Protein AF-A0A5J4WTN5-F1 (afdb_monomer_lite)

Sequence (250 aa):
LDGGNESVRLEVEIEEGEQFVNFIRFQLAEWWAWVVPPIVVGFLTVIISGIVYIIWKDRYEKKKEAEHLKELQEQKEKRKKDEEMSPNAPFTGFLADNDAPDIDFSLISSDAPELERVVWGPSGPPATLSLAKFGIFVPTPEILQLQRRQSMINDQIDKPTDEQDNNKIVRAVQKQILEEEQLDQNDLEQKEQEIEKEKENQMVEEKAKRIRQRKEKQQSKVNLKPKKKSPQKQEQIPHRILSPVEEDIE

Secondary structure (DSSP, 8-state):
---------------TTSS-SSHHHHHTHHHHHHHHHHHHHHHHHHHHHHHHHHHHHHHHHHHHHHHHHHHHHHHHHHHHHHHHH-TTS--GGGGSSSPPP----TTS-TT-TTTTT----TT-S-TTTTGGGGT--S--HHHHHHHHHHHHHHHHHSS-THHHHHHHHHHHHHHHHHHHHHHHHHHHHHHHHHHHHHHHHHHHHHHHHHHHHHHHHHHHHHT---------------------------

Radius of gyration: 51.81 Å; chains: 1; bounding box: 121×81×144 Å

Foldseek 3Di:
DDDDDPPPPPPPPPPPPDDPPPDVVVVVVPVVVVVVVVVVVVVVVVVVVVVVCVVVVVVVVVVVVVVVVVVVVVVVVVVVVVCVVCVPPPDVPVVVPDDDPDDQQQPPAPPDPVCVPDDDDPLGDQLNHPNVVVVNPDDDVVSVVSNVVSVVVVVVVVPPPCVVVVVVVVVVVVVVVVVVVVVVVVVVVVVVVVVVVVVVVVVVVVVVVVVVVVVVVVVVVVVPDDDDDDDDDDDDDDDDDDDDDDDDDD

pLDDT: mean 70.78, std 17.27, range [34.78, 96.25]

Structure (mmCIF, N/CA/C/O backbone):
data_AF-A0A5J4WTN5-F1
#
_entry.id   AF-A0A5J4WTN5-F1
#
loop_
_atom_site.group_PDB
_atom_site.id
_atom_site.type_symbol
_atom_site.label_atom_id
_atom_site.label_alt_id
_atom_site.label_comp_id
_atom_site.label_asym_id
_atom_site.label_entity_id
_atom_site.label_seq_id
_atom_site.pdbx_PDB_ins_code
_atom_site.Cartn_x
_atom_site.Cartn_y
_atom_site.Cartn_z
_atom_site.occupancy
_atom_site.B_iso_or_equiv
_atom_site.auth_seq_id
_atom_site.auth_comp_id
_atom_site.auth_asym_id
_atom_site.auth_atom_id
_atom_site.pdbx_PDB_model_num
ATOM 1 N N . LEU A 1 1 ? 13.075 -35.295 -101.987 1.00 40.88 1 LEU A N 1
ATOM 2 C CA . LEU A 1 1 ? 14.399 -34.986 -101.412 1.00 40.88 1 LEU A CA 1
ATOM 3 C C . LEU A 1 1 ? 14.207 -33.683 -100.648 1.00 40.88 1 LEU A C 1
ATOM 5 O O . LEU A 1 1 ? 14.418 -32.626 -101.213 1.00 40.88 1 LEU A O 1
ATOM 9 N N . ASP A 1 2 ? 13.471 -33.656 -99.543 1.00 47.44 2 ASP A N 1
ATOM 10 C CA . ASP A 1 2 ? 13.569 -34.464 -98.317 1.00 47.44 2 ASP A CA 1
ATOM 11 C C . ASP A 1 2 ? 14.887 -34.215 -97.569 1.00 47.44 2 ASP A C 1
ATOM 13 O O . ASP A 1 2 ? 15.960 -34.403 -98.138 1.00 47.44 2 ASP A O 1
ATOM 17 N N . GLY A 1 3 ? 14.754 -33.744 -96.327 1.00 48.31 3 GLY A N 1
ATOM 18 C CA . GLY A 1 3 ? 15.803 -33.169 -95.477 1.00 48.31 3 GLY A CA 1
ATOM 19 C C . GLY A 1 3 ? 15.315 -31.835 -94.891 1.00 48.31 3 GLY A C 1
ATOM 20 O O . GLY A 1 3 ? 15.468 -30.800 -95.517 1.00 48.31 3 GLY A O 1
ATOM 21 N N . GLY A 1 4 ? 14.605 -31.760 -93.766 1.00 44.03 4 GLY A N 1
ATOM 22 C CA . GLY A 1 4 ? 14.619 -32.653 -92.616 1.00 44.03 4 GLY A CA 1
ATOM 23 C C . GLY A 1 4 ? 15.524 -32.061 -91.535 1.00 44.03 4 GLY A C 1
ATOM 24 O O . GLY A 1 4 ? 16.712 -32.343 -91.510 1.00 44.03 4 GLY A O 1
ATOM 25 N N . ASN A 1 5 ? 14.927 -31.284 -90.629 1.00 54.72 5 ASN A N 1
ATOM 26 C CA . ASN A 1 5 ? 15.397 -31.085 -89.253 1.00 54.72 5 ASN A CA 1
ATOM 27 C C . ASN A 1 5 ? 16.798 -30.488 -89.047 1.00 54.72 5 ASN A C 1
ATOM 29 O O . ASN A 1 5 ? 17.581 -31.018 -88.259 1.00 54.72 5 ASN A O 1
ATOM 33 N N . GLU A 1 6 ? 17.087 -29.326 -89.623 1.00 52.59 6 GLU A N 1
ATOM 34 C CA . GLU A 1 6 ? 18.154 -28.492 -89.065 1.00 52.59 6 GLU A CA 1
ATOM 35 C C . GLU A 1 6 ? 17.566 -27.650 -87.929 1.00 52.59 6 GLU A C 1
ATOM 37 O O . GLU A 1 6 ? 17.130 -26.514 -88.108 1.00 52.59 6 GLU A O 1
ATOM 42 N N . SER A 1 7 ? 17.496 -28.239 -86.731 1.00 53.91 7 SER A N 1
ATOM 43 C CA . SER A 1 7 ? 17.365 -27.456 -85.506 1.00 53.91 7 SER A CA 1
ATOM 44 C C . SER A 1 7 ? 18.616 -26.589 -85.403 1.00 53.91 7 SER A C 1
ATOM 46 O O . SER A 1 7 ? 19.675 -27.067 -84.988 1.00 53.91 7 SER A O 1
ATOM 48 N N . VAL A 1 8 ? 18.509 -25.332 -85.826 1.00 50.81 8 VAL A N 1
ATOM 49 C CA . VAL A 1 8 ? 19.540 -24.331 -85.580 1.00 50.81 8 VAL A CA 1
ATOM 50 C C . VAL A 1 8 ? 19.681 -24.243 -84.065 1.00 50.81 8 VAL A C 1
ATOM 52 O O . VAL A 1 8 ? 18.781 -23.768 -83.371 1.00 50.81 8 VAL A O 1
ATOM 55 N N . ARG A 1 9 ? 20.782 -24.781 -83.533 1.00 47.16 9 ARG A N 1
ATOM 56 C CA . ARG A 1 9 ? 21.167 -24.545 -82.146 1.00 47.16 9 ARG A CA 1
ATOM 57 C C . ARG A 1 9 ? 21.548 -23.077 -82.075 1.00 47.16 9 ARG A C 1
ATOM 59 O O . ARG A 1 9 ? 22.657 -22.704 -82.435 1.00 47.16 9 ARG A O 1
ATOM 66 N N . LEU A 1 10 ? 20.590 -22.247 -81.680 1.00 55.16 10 LEU A N 1
ATOM 67 C CA . LEU A 1 10 ? 20.898 -20.937 -81.139 1.00 55.16 10 LEU A CA 1
ATOM 68 C C . LEU A 1 10 ? 21.702 -21.215 -79.870 1.00 55.16 10 LEU A C 1
ATOM 70 O O . LEU A 1 10 ? 21.141 -21.618 -78.851 1.00 55.16 10 LEU A O 1
ATOM 74 N N . GLU A 1 11 ? 23.022 -21.086 -79.962 1.00 44.38 11 GLU A N 1
ATOM 75 C CA . GLU A 1 11 ? 23.863 -20.866 -78.793 1.00 44.38 11 GLU A CA 1
ATOM 76 C C . GLU A 1 11 ? 23.443 -19.510 -78.232 1.00 44.38 11 GLU A C 1
ATOM 78 O O . GLU A 1 11 ? 23.958 -18.457 -78.593 1.00 44.38 11 GLU A O 1
ATOM 83 N N . VAL A 1 12 ? 22.385 -19.539 -77.426 1.00 57.66 12 VAL A N 1
ATOM 84 C CA . VAL A 1 12 ? 22.038 -18.426 -76.563 1.00 57.66 12 VAL A CA 1
ATOM 85 C C . VAL A 1 12 ? 23.093 -18.465 -75.475 1.00 57.66 12 VAL A C 1
ATOM 87 O O . VAL A 1 12 ? 23.025 -19.281 -74.556 1.00 57.66 12 VAL A O 1
ATOM 90 N N . GLU A 1 13 ? 24.115 -17.636 -75.639 1.00 50.34 13 GLU A N 1
ATOM 91 C CA . GLU A 1 13 ? 24.995 -17.256 -74.550 1.00 50.34 13 GLU A CA 1
ATOM 92 C C . GLU A 1 13 ? 24.079 -16.648 -73.482 1.00 50.34 13 GLU A C 1
ATOM 94 O O . GLU A 1 13 ? 23.498 -15.578 -73.664 1.00 50.34 13 GLU A O 1
ATOM 99 N N . ILE A 1 14 ? 23.814 -17.410 -72.420 1.00 57.66 14 ILE A N 1
ATOM 100 C CA . ILE A 1 14 ? 23.094 -16.887 -71.267 1.00 57.66 14 ILE A CA 1
ATOM 101 C C . ILE A 1 14 ? 24.095 -15.957 -70.596 1.00 57.66 14 ILE A C 1
ATOM 103 O O . ILE A 1 14 ? 24.922 -16.400 -69.801 1.00 57.66 14 ILE A O 1
ATOM 107 N N . GLU A 1 15 ? 24.059 -14.680 -70.966 1.00 52.06 15 GLU A N 1
ATOM 108 C CA . GLU A 1 15 ? 24.684 -13.632 -70.175 1.00 52.06 15 GLU A CA 1
ATOM 109 C C . GLU A 1 15 ? 24.011 -13.670 -68.798 1.00 52.06 15 GLU A C 1
ATOM 111 O O . GLU A 1 15 ? 22.847 -13.303 -68.612 1.00 52.06 15 GLU A O 1
ATOM 116 N N . GLU A 1 16 ? 24.738 -14.239 -67.841 1.00 52.94 16 GLU A N 1
ATOM 117 C CA . GLU A 1 16 ? 24.412 -14.325 -66.425 1.00 52.94 16 GLU A CA 1
ATOM 118 C C . GLU A 1 16 ? 24.285 -12.894 -65.872 1.00 52.94 16 GLU A C 1
ATOM 120 O O . GLU A 1 16 ? 25.230 -12.319 -65.339 1.00 52.94 16 GLU A O 1
ATOM 125 N N . GLY A 1 17 ? 23.133 -12.254 -66.082 1.00 56.25 17 GLY A N 1
ATOM 126 C CA . GLY A 1 17 ? 23.032 -10.826 -65.783 1.00 56.25 17 GLY A CA 1
ATOM 127 C C . GLY A 1 17 ? 21.649 -10.201 -65.837 1.00 56.25 17 GLY A C 1
ATOM 128 O O . GLY A 1 17 ? 21.416 -9.250 -65.093 1.00 56.25 17 GLY A O 1
ATOM 129 N N . GLU A 1 18 ? 20.701 -10.723 -66.621 1.00 52.47 18 GLU A N 1
ATOM 130 C CA . GLU A 1 18 ? 19.406 -10.054 -66.775 1.00 52.47 18 GLU A CA 1
ATOM 131 C C . GLU A 1 18 ? 18.202 -10.949 -66.441 1.00 52.47 18 GLU A C 1
ATOM 133 O O . GLU A 1 18 ? 17.811 -11.866 -67.154 1.00 52.47 18 GLU A O 1
ATOM 138 N N . GLN A 1 19 ? 17.562 -10.564 -65.332 1.00 54.03 19 GLN A N 1
ATOM 139 C CA . GLN A 1 19 ? 16.110 -10.589 -65.158 1.00 54.03 19 GLN A CA 1
ATOM 140 C C . GLN A 1 19 ? 15.427 -11.885 -64.679 1.00 54.03 19 GLN A C 1
ATOM 142 O O . GLN A 1 19 ? 14.322 -12.211 -65.098 1.00 54.03 19 GLN A O 1
ATOM 147 N N . PHE A 1 20 ? 15.958 -12.508 -63.623 1.00 48.72 20 PHE A N 1
ATOM 148 C CA . PHE A 1 20 ? 15.129 -13.284 -62.679 1.00 48.72 20 PHE A CA 1
ATOM 149 C C . PHE A 1 20 ? 15.261 -12.775 -61.240 1.00 48.72 20 PHE A C 1
ATOM 151 O O . PHE A 1 20 ? 15.467 -13.540 -60.305 1.00 48.72 20 PHE A O 1
ATOM 158 N N . VAL A 1 21 ? 15.123 -11.463 -61.026 1.00 55.72 21 VAL A N 1
ATOM 159 C CA . VAL A 1 21 ? 15.184 -10.894 -59.663 1.00 55.72 21 VAL A CA 1
ATOM 160 C C . VAL A 1 21 ? 13.827 -10.931 -58.938 1.00 55.72 21 VAL A C 1
ATOM 162 O O . VAL A 1 21 ? 13.778 -10.702 -57.734 1.00 55.72 21 VAL A O 1
ATOM 165 N N . ASN A 1 22 ? 12.711 -11.272 -59.597 1.00 54.56 22 ASN A N 1
ATOM 166 C CA . ASN A 1 22 ? 11.393 -10.984 -59.009 1.00 54.56 22 ASN A CA 1
ATOM 167 C C . ASN A 1 22 ? 10.323 -12.083 -59.033 1.00 54.56 22 ASN A C 1
ATOM 169 O O . ASN A 1 22 ? 9.182 -11.784 -58.711 1.00 54.56 22 ASN A O 1
ATOM 173 N N . PHE A 1 23 ? 10.625 -13.348 -59.332 1.00 50.75 23 PHE A N 1
ATOM 174 C CA . PHE A 1 23 ? 9.560 -14.368 -59.294 1.00 50.75 23 PHE A CA 1
ATOM 175 C C . PHE A 1 23 ? 9.331 -14.961 -57.889 1.00 50.75 23 PHE A C 1
ATOM 177 O O . PHE A 1 23 ? 8.194 -15.104 -57.447 1.00 50.75 23 PHE A O 1
ATOM 184 N N . ILE A 1 24 ? 10.401 -15.211 -57.125 1.00 53.53 24 ILE A N 1
ATOM 185 C CA . ILE A 1 24 ? 10.308 -15.772 -55.760 1.00 53.53 24 ILE A CA 1
ATOM 186 C C . ILE A 1 24 ? 9.789 -14.732 -54.744 1.00 53.53 24 ILE A C 1
ATOM 188 O O . ILE A 1 24 ? 9.084 -15.085 -53.800 1.00 53.53 24 ILE A O 1
ATOM 192 N N . ARG A 1 25 ? 10.080 -13.434 -54.938 1.00 54.16 25 ARG A N 1
ATOM 193 C CA . ARG A 1 25 ? 9.591 -12.366 -54.042 1.00 54.16 25 ARG A CA 1
ATOM 194 C C . ARG A 1 25 ? 8.113 -12.021 -54.229 1.00 54.16 25 ARG A C 1
ATOM 196 O O . ARG A 1 25 ? 7.510 -11.529 -53.282 1.00 54.16 25 ARG A O 1
ATOM 203 N N . PHE A 1 26 ? 7.527 -12.279 -55.397 1.00 52.22 26 PHE A N 1
ATOM 204 C CA . PHE A 1 26 ? 6.121 -11.952 -55.650 1.00 52.22 26 PHE A CA 1
ATOM 205 C C . PHE A 1 26 ? 5.148 -12.998 -55.084 1.00 52.22 26 PHE A C 1
ATOM 207 O O . PHE A 1 26 ? 4.113 -12.613 -54.553 1.00 52.22 26 PHE A O 1
ATOM 214 N N . GLN A 1 27 ? 5.486 -14.295 -55.084 1.00 53.62 27 GLN A N 1
ATOM 215 C CA . GLN A 1 27 ? 4.593 -15.318 -54.506 1.00 53.62 27 GLN A CA 1
ATOM 216 C C . GLN A 1 27 ? 4.556 -15.315 -52.972 1.00 53.62 27 GLN A C 1
ATOM 218 O O . GLN A 1 27 ? 3.508 -15.558 -52.380 1.00 53.62 27 GLN A O 1
ATOM 223 N N . LEU A 1 28 ? 5.661 -14.966 -52.303 1.00 56.03 28 LEU A N 1
ATOM 224 C CA . LEU A 1 28 ? 5.642 -14.758 -50.850 1.00 56.03 28 LEU A CA 1
ATOM 225 C C . LEU A 1 28 ? 4.898 -13.475 -50.443 1.00 56.03 28 LEU A C 1
ATOM 227 O O . LEU A 1 28 ? 4.576 -13.316 -49.273 1.00 56.03 28 LEU A O 1
ATOM 231 N N . ALA A 1 29 ? 4.631 -12.552 -51.370 1.00 59.91 29 ALA A N 1
ATOM 232 C CA . ALA A 1 29 ? 4.044 -11.252 -51.058 1.00 59.91 29 ALA A CA 1
ATOM 233 C C . ALA A 1 29 ? 2.506 -11.257 -51.013 1.00 59.91 29 ALA A C 1
ATOM 235 O O . ALA A 1 29 ? 1.923 -10.362 -50.404 1.00 59.91 29 ALA A O 1
ATOM 236 N N . GLU A 1 30 ? 1.839 -12.243 -51.617 1.00 70.06 30 GLU A N 1
ATOM 237 C CA . GLU A 1 30 ? 0.405 -12.138 -51.925 1.00 70.06 30 GLU A CA 1
ATOM 238 C C . GLU A 1 30 ? -0.496 -12.179 -50.676 1.00 70.06 30 GLU A C 1
ATOM 240 O O . GLU A 1 30 ? -1.401 -11.358 -50.539 1.00 70.06 30 GLU A O 1
ATOM 245 N N . TRP A 1 31 ? -0.204 -13.045 -49.697 1.00 75.50 31 TRP A N 1
ATOM 246 C CA . TRP A 1 31 ? -0.914 -13.030 -48.406 1.00 75.50 31 TRP A CA 1
ATOM 247 C C . TRP A 1 31 ? -0.309 -12.035 -47.407 1.00 75.50 31 TRP A C 1
ATOM 249 O O . TRP A 1 31 ? -1.026 -11.375 -46.653 1.00 75.50 31 TRP A O 1
ATOM 259 N N . TRP A 1 32 ? 1.016 -11.869 -47.427 1.00 76.25 32 TRP A N 1
ATOM 260 C CA . TRP A 1 32 ? 1.717 -10.964 -46.514 1.00 76.25 32 TRP A CA 1
ATOM 261 C C . TRP A 1 32 ? 1.298 -9.502 -46.703 1.00 76.25 32 TRP A C 1
ATOM 263 O O . TRP A 1 32 ? 1.184 -8.773 -45.720 1.00 76.25 32 TRP A O 1
ATOM 273 N N . ALA A 1 33 ? 0.977 -9.080 -47.928 1.00 79.75 33 ALA A N 1
ATOM 274 C CA . ALA A 1 33 ? 0.476 -7.735 -48.205 1.00 79.75 33 ALA A CA 1
ATOM 275 C C . ALA A 1 33 ? -0.879 -7.435 -47.538 1.00 79.75 33 ALA A C 1
ATOM 277 O O . ALA A 1 33 ? -1.164 -6.276 -47.248 1.00 79.75 33 ALA A O 1
ATOM 278 N N . TRP A 1 34 ? -1.697 -8.454 -47.254 1.00 81.94 34 TRP A N 1
ATOM 279 C CA . TRP A 1 34 ? -2.965 -8.284 -46.537 1.00 81.94 34 TRP A CA 1
ATOM 280 C C . TRP A 1 34 ? -2.798 -8.359 -45.015 1.00 81.94 34 TRP A C 1
ATOM 282 O O . TRP A 1 34 ? -3.525 -7.704 -44.273 1.00 81.94 34 TRP A O 1
ATOM 292 N N . VAL A 1 35 ? -1.808 -9.116 -44.544 1.00 84.81 35 VAL A N 1
ATOM 293 C CA . VAL A 1 35 ? -1.575 -9.385 -43.117 1.00 84.81 35 VAL A CA 1
ATOM 294 C C . VAL A 1 35 ? -0.708 -8.322 -42.444 1.00 84.81 35 VAL A C 1
ATOM 296 O O . VAL A 1 35 ? -0.948 -7.960 -41.294 1.00 84.81 35 VAL A O 1
ATOM 299 N N . VAL A 1 36 ? 0.284 -7.779 -43.146 1.00 85.12 36 VAL A N 1
ATOM 300 C CA . VAL A 1 36 ? 1.206 -6.779 -42.589 1.00 85.12 36 VAL A CA 1
ATOM 301 C C . VAL A 1 36 ? 0.496 -5.469 -42.209 1.00 85.12 36 VAL A C 1
ATOM 303 O O . VAL A 1 36 ? 0.727 -4.995 -41.095 1.00 85.12 36 VAL A O 1
ATOM 306 N N . PRO A 1 37 ? -0.400 -4.886 -43.032 1.00 89.12 37 PRO A N 1
ATOM 307 C CA . PRO A 1 37 ? -1.072 -3.634 -42.684 1.00 89.12 37 PRO A CA 1
ATOM 308 C C . PRO A 1 37 ? -1.879 -3.672 -41.371 1.00 89.12 37 PRO A C 1
ATOM 310 O O . PRO A 1 37 ? -1.643 -2.802 -40.530 1.00 89.12 37 PRO A O 1
ATOM 313 N N . PRO A 1 38 ? -2.782 -4.643 -41.114 1.00 90.69 38 PRO A N 1
ATOM 314 C CA . PRO A 1 38 ? -3.539 -4.676 -39.863 1.00 90.69 38 PRO A CA 1
ATOM 315 C C . PRO A 1 38 ? -2.652 -4.954 -38.645 1.00 90.69 38 PRO A C 1
ATOM 317 O O . PRO A 1 38 ? -2.922 -4.416 -37.575 1.00 90.69 38 PRO A O 1
ATOM 320 N N . ILE A 1 39 ? -1.573 -5.730 -38.793 1.00 89.94 39 ILE A N 1
ATOM 321 C CA . ILE A 1 39 ? -0.619 -5.973 -37.704 1.00 89.94 39 ILE A CA 1
ATOM 322 C C . ILE A 1 39 ? 0.127 -4.685 -37.347 1.00 89.94 39 ILE A C 1
ATOM 324 O O . ILE A 1 39 ? 0.193 -4.317 -36.176 1.00 89.94 39 ILE A O 1
ATOM 328 N N . VAL A 1 40 ? 0.651 -3.967 -38.343 1.00 92.62 40 VAL A N 1
ATOM 329 C CA . VAL A 1 40 ? 1.376 -2.707 -38.121 1.00 92.62 40 VAL A CA 1
ATOM 330 C C . VAL A 1 40 ? 0.453 -1.647 -37.520 1.00 92.62 40 VAL A C 1
ATOM 332 O O . VAL A 1 40 ? 0.839 -0.983 -36.561 1.00 92.62 40 VAL A O 1
ATOM 335 N N . VAL A 1 41 ? -0.783 -1.522 -38.015 1.00 93.88 41 VAL A N 1
ATOM 336 C CA . VAL A 1 41 ? -1.787 -0.615 -37.434 1.00 93.88 41 VAL A CA 1
ATOM 337 C C . VAL A 1 41 ? -2.162 -1.050 -36.013 1.00 93.88 41 VAL A C 1
ATOM 339 O O . VAL A 1 41 ? -2.274 -0.207 -35.124 1.00 93.88 41 VAL A O 1
ATOM 342 N N . GLY A 1 42 ? -2.288 -2.353 -35.755 1.00 94.06 42 GLY A N 1
ATOM 343 C CA . GLY A 1 42 ? -2.524 -2.902 -34.420 1.00 94.06 42 GLY A CA 1
ATOM 344 C C . GLY A 1 42 ? -1.419 -2.522 -33.434 1.00 94.06 42 GLY A C 1
ATOM 345 O O . GLY A 1 42 ? -1.696 -1.950 -32.383 1.00 94.06 42 GLY A O 1
ATOM 346 N N . PHE A 1 43 ? -0.154 -2.734 -33.792 1.00 95.25 43 PHE A N 1
ATOM 347 C CA . PHE A 1 43 ? 0.963 -2.318 -32.942 1.00 95.25 43 PHE A CA 1
ATOM 348 C C . PHE A 1 43 ? 1.026 -0.799 -32.771 1.00 95.25 43 PHE A C 1
ATOM 350 O O . PHE A 1 43 ? 1.202 -0.319 -31.654 1.00 95.25 43 PHE A O 1
ATOM 357 N N . LEU A 1 44 ? 0.821 -0.030 -33.841 1.00 95.69 44 LEU A N 1
ATOM 358 C CA . LEU A 1 44 ? 0.851 1.430 -33.783 1.00 95.69 44 LEU A CA 1
ATOM 359 C C . LEU A 1 44 ? -0.240 1.988 -32.856 1.00 95.69 44 LEU A C 1
ATOM 361 O O . LEU A 1 44 ? 0.027 2.874 -32.046 1.00 95.69 44 LEU A O 1
ATOM 365 N N . THR A 1 45 ? -1.456 1.445 -32.930 1.00 95.75 45 THR A N 1
ATOM 366 C CA . THR A 1 45 ? -2.574 1.856 -32.066 1.00 95.75 45 THR A CA 1
ATOM 367 C C . THR A 1 45 ? -2.332 1.496 -30.603 1.00 95.75 45 THR A C 1
ATOM 369 O O . THR A 1 45 ? -2.565 2.335 -29.733 1.00 95.75 45 THR A O 1
ATOM 372 N N . VAL A 1 46 ? -1.792 0.306 -30.317 1.00 96.00 46 VAL A N 1
ATOM 373 C CA . VAL A 1 46 ? -1.414 -0.103 -28.954 1.00 96.00 46 VAL A CA 1
ATOM 374 C C . VAL A 1 46 ? -0.312 0.796 -28.393 1.00 96.00 46 VAL A C 1
ATOM 376 O O . VAL A 1 46 ? -0.402 1.216 -27.241 1.00 96.00 46 VAL A O 1
ATOM 379 N N . ILE A 1 47 ? 0.690 1.158 -29.200 1.00 95.81 47 ILE A N 1
ATOM 380 C CA . ILE A 1 47 ? 1.773 2.062 -28.785 1.00 95.81 47 ILE A CA 1
ATOM 381 C C . ILE A 1 47 ? 1.220 3.454 -28.454 1.00 95.81 47 ILE A C 1
ATOM 383 O O . ILE A 1 47 ? 1.507 3.987 -27.383 1.00 95.81 47 ILE A O 1
ATOM 387 N N . ILE A 1 48 ? 0.384 4.029 -29.326 1.00 95.31 48 ILE A N 1
ATOM 388 C CA . ILE A 1 48 ? -0.227 5.348 -29.092 1.00 95.31 48 ILE A CA 1
ATOM 389 C C . ILE A 1 48 ? -1.126 5.312 -27.849 1.00 95.31 48 ILE A C 1
ATOM 391 O O . ILE A 1 48 ? -1.024 6.189 -26.990 1.00 95.31 48 ILE A O 1
ATOM 395 N N . SER A 1 49 ? -1.958 4.277 -27.707 1.00 95.94 49 SER A N 1
ATOM 396 C CA . SER A 1 49 ? -2.799 4.079 -26.522 1.00 95.94 49 SER A CA 1
ATOM 397 C C . SER A 1 49 ? -1.965 3.947 -25.246 1.00 95.94 49 SER A C 1
ATOM 399 O O . SER A 1 49 ? -2.327 4.517 -24.219 1.00 95.94 49 SER A O 1
ATOM 401 N N . GLY A 1 50 ? -0.844 3.224 -25.297 1.00 96.06 50 GLY A N 1
ATOM 402 C CA . GLY A 1 50 ? 0.071 3.058 -24.170 1.00 96.06 50 GLY A CA 1
ATOM 403 C C . GLY A 1 50 ? 0.694 4.381 -23.727 1.00 96.06 50 GLY A C 1
ATOM 404 O O . GLY A 1 50 ? 0.697 4.687 -22.537 1.00 96.06 50 GLY A O 1
ATOM 405 N N . ILE A 1 51 ? 1.145 5.209 -24.673 1.00 95.94 51 ILE A N 1
ATOM 406 C CA . ILE A 1 51 ? 1.711 6.537 -24.379 1.00 95.94 51 ILE A CA 1
ATOM 407 C C . ILE A 1 51 ? 0.662 7.441 -23.719 1.00 95.94 51 ILE A C 1
ATOM 409 O O . ILE A 1 51 ? 0.937 8.063 -22.691 1.00 95.94 51 ILE A O 1
ATOM 413 N N . VAL A 1 52 ? -0.555 7.486 -24.269 1.00 96.25 52 VAL A N 1
ATOM 414 C CA . VAL A 1 52 ? -1.657 8.276 -23.696 1.00 96.25 52 VAL A CA 1
ATOM 415 C C . VAL A 1 52 ? -2.006 7.784 -22.292 1.00 96.25 52 VAL A C 1
ATOM 417 O O . VAL A 1 52 ? -2.187 8.598 -21.387 1.00 96.25 52 VAL A O 1
ATOM 420 N N . TYR A 1 53 ? -2.053 6.466 -22.090 1.00 96.00 53 TYR A N 1
ATOM 421 C CA . TYR A 1 53 ? -2.326 5.871 -20.787 1.00 96.00 53 TYR A CA 1
ATOM 422 C C . TYR A 1 53 ? -1.260 6.236 -19.750 1.00 96.00 53 TYR A C 1
ATOM 424 O O . TYR A 1 53 ? -1.617 6.612 -18.639 1.00 96.00 53 TYR A O 1
ATOM 432 N N . ILE A 1 54 ? 0.028 6.194 -20.107 1.00 95.00 54 ILE A N 1
ATOM 433 C CA . ILE A 1 54 ? 1.124 6.575 -19.201 1.00 95.00 54 ILE A CA 1
ATOM 434 C C . ILE A 1 54 ? 0.981 8.040 -18.765 1.00 95.00 54 ILE A C 1
ATOM 436 O O . ILE A 1 54 ? 1.038 8.334 -17.572 1.00 95.00 54 ILE A O 1
ATOM 440 N N . ILE A 1 55 ? 0.729 8.952 -19.711 1.00 94.44 55 ILE A N 1
ATOM 441 C CA . ILE A 1 55 ? 0.549 10.383 -19.413 1.00 94.44 55 ILE A CA 1
ATOM 442 C C . ILE A 1 55 ? -0.693 10.611 -18.545 1.00 94.44 55 ILE A C 1
ATOM 444 O O . ILE A 1 55 ? -0.671 11.403 -17.600 1.00 94.44 55 ILE A O 1
ATOM 448 N N . TRP A 1 56 ? -1.794 9.930 -18.859 1.00 94.81 56 TRP A N 1
ATOM 449 C CA . TRP A 1 56 ? -3.034 10.067 -18.107 1.00 94.81 56 TRP A CA 1
ATOM 450 C C . TRP A 1 56 ? -2.908 9.505 -16.688 1.00 94.81 56 TRP A C 1
ATOM 452 O O . TRP A 1 56 ? -3.343 10.159 -15.740 1.00 94.81 56 TRP A O 1
ATOM 462 N N . LYS A 1 57 ? -2.258 8.347 -16.530 1.00 93.06 57 LYS A N 1
ATOM 463 C CA . LYS A 1 57 ? -2.027 7.691 -15.240 1.00 93.06 57 LYS A CA 1
ATOM 464 C C . LYS A 1 57 ? -1.187 8.558 -14.304 1.00 93.06 57 LYS A C 1
ATOM 466 O O . LYS A 1 57 ? -1.618 8.803 -13.182 1.00 93.06 57 LYS A O 1
ATOM 471 N N . ASP A 1 58 ? -0.071 9.108 -14.787 1.00 92.19 58 ASP A N 1
ATOM 472 C CA . ASP A 1 58 ? 0.776 10.018 -13.996 1.00 92.19 58 ASP A CA 1
ATOM 473 C C . ASP A 1 58 ? -0.006 11.260 -13.523 1.00 92.19 58 ASP A C 1
ATOM 475 O O . ASP A 1 58 ? 0.114 11.716 -12.385 1.00 92.19 58 ASP A O 1
ATOM 479 N N . ARG A 1 59 ? -0.886 11.797 -14.377 1.00 87.94 59 ARG A N 1
ATOM 480 C CA . ARG A 1 59 ? -1.744 12.940 -14.025 1.00 87.94 59 ARG A CA 1
ATOM 481 C C . ARG A 1 59 ? -2.880 12.566 -13.071 1.00 87.94 59 ARG A C 1
ATOM 483 O O . ARG A 1 59 ? -3.314 13.428 -12.307 1.00 87.94 59 ARG A O 1
ATOM 490 N N . TYR A 1 60 ? -3.379 11.336 -13.126 1.00 92.31 60 TYR A N 1
ATOM 491 C CA . TYR A 1 60 ? -4.446 10.843 -12.257 1.00 92.31 60 TYR A CA 1
ATOM 492 C C . TYR A 1 60 ? -3.935 10.575 -10.837 1.00 92.31 60 TYR A C 1
ATOM 494 O O . TYR A 1 60 ? -4.540 11.043 -9.873 1.00 92.31 60 TYR A O 1
ATOM 502 N N . GLU A 1 61 ? -2.787 9.908 -10.703 1.00 90.38 61 GLU A N 1
ATOM 503 C CA . GLU A 1 61 ? -2.179 9.600 -9.401 1.00 90.38 61 GLU A CA 1
ATOM 504 C C . GLU A 1 61 ? -1.836 10.879 -8.627 1.00 90.38 61 GLU A C 1
ATOM 506 O O . GLU A 1 61 ? -2.252 11.032 -7.479 1.00 90.38 61 GLU A O 1
ATOM 511 N N . LYS A 1 62 ? -1.242 11.878 -9.293 1.00 88.12 62 LYS A N 1
ATOM 512 C CA . LYS A 1 62 ? -0.946 13.190 -8.684 1.00 88.12 62 LYS A CA 1
ATOM 513 C C . LYS A 1 62 ? -2.185 13.923 -8.170 1.00 88.12 62 LYS A C 1
ATOM 515 O O . LYS A 1 62 ? -2.117 14.623 -7.162 1.00 88.12 62 LYS A O 1
ATOM 520 N N . LYS A 1 63 ? -3.328 13.798 -8.856 1.00 87.06 63 LYS A N 1
ATOM 521 C CA . LYS A 1 63 ? -4.589 14.395 -8.387 1.00 87.06 63 LYS A CA 1
ATOM 522 C C . LYS A 1 63 ? -5.112 13.684 -7.144 1.00 87.06 63 LYS A C 1
ATOM 524 O O . LYS A 1 63 ? -5.517 14.359 -6.205 1.00 87.06 63 LYS A O 1
ATOM 529 N N . LYS A 1 64 ? -5.038 12.353 -7.122 1.00 88.81 64 LYS A N 1
ATOM 530 C CA . LYS A 1 64 ? -5.465 11.539 -5.982 1.00 88.81 64 LYS A CA 1
ATOM 531 C C . LYS A 1 64 ? -4.621 11.816 -4.734 1.00 88.81 64 LYS A C 1
ATOM 533 O O . LYS A 1 64 ? -5.161 11.967 -3.643 1.00 88.81 64 LYS A O 1
ATOM 538 N N . GLU A 1 65 ? -3.306 11.947 -4.893 1.00 88.06 65 GLU A N 1
ATOM 539 C CA . GLU A 1 65 ? -2.408 12.331 -3.797 1.00 88.06 65 GLU A CA 1
ATOM 540 C C . GLU A 1 65 ? -2.709 13.741 -3.275 1.00 88.06 65 GLU A C 1
ATOM 542 O O . GLU A 1 65 ? -2.746 13.960 -2.065 1.00 88.06 65 GLU A O 1
ATOM 547 N N . ALA A 1 66 ? -2.978 14.694 -4.172 1.00 87.50 66 ALA A N 1
ATOM 548 C CA . ALA A 1 66 ? -3.338 16.055 -3.785 1.00 87.50 66 ALA A CA 1
ATOM 549 C C . ALA A 1 66 ? -4.684 16.123 -3.040 1.00 87.50 66 ALA A C 1
ATOM 551 O O . ALA A 1 66 ? -4.830 16.933 -2.125 1.00 87.50 66 ALA A O 1
ATOM 552 N N . GLU A 1 67 ? -5.658 15.292 -3.412 1.00 87.38 67 GLU A N 1
ATOM 553 C CA . GLU A 1 67 ? -6.940 15.169 -2.709 1.00 87.38 67 GLU A CA 1
ATOM 554 C C . GLU A 1 67 ? -6.752 14.575 -1.309 1.00 87.38 67 GLU A C 1
ATOM 556 O O . GLU A 1 67 ? -7.167 15.200 -0.335 1.00 87.38 67 GLU A O 1
ATOM 561 N N . HIS A 1 68 ? -6.019 13.466 -1.175 1.00 88.50 68 HIS A N 1
ATOM 562 C CA . HIS A 1 68 ? -5.706 12.890 0.138 1.00 88.50 68 HIS A CA 1
ATOM 563 C C . HIS A 1 68 ? -4.918 13.850 1.038 1.00 88.50 68 HIS A C 1
ATOM 565 O O . HIS A 1 68 ? -5.176 13.942 2.239 1.00 88.50 68 HIS A O 1
ATOM 571 N N . LEU A 1 69 ? -3.966 14.602 0.479 1.00 91.19 69 LEU A N 1
ATOM 572 C CA . LEU A 1 69 ? -3.205 15.579 1.254 1.00 91.19 69 LEU A CA 1
ATOM 573 C C . LEU A 1 69 ? -4.099 16.726 1.748 1.00 91.19 69 LEU A C 1
ATOM 575 O O . LEU A 1 69 ? -3.938 17.176 2.883 1.00 91.19 69 LEU A O 1
ATOM 579 N N . LYS A 1 70 ? -5.061 17.167 0.928 1.00 89.88 70 LYS A N 1
ATOM 580 C CA . LYS A 1 70 ? -6.070 18.157 1.327 1.00 89.88 70 LYS A CA 1
ATOM 581 C C . LYS A 1 70 ? -6.991 17.623 2.420 1.00 89.88 70 LYS A C 1
ATOM 583 O O . LYS A 1 70 ? -7.207 18.331 3.396 1.00 89.88 70 LYS A O 1
ATOM 588 N N . GLU A 1 71 ? -7.464 16.383 2.311 1.00 88.38 71 GLU A N 1
ATOM 589 C CA . GLU A 1 71 ? -8.275 15.737 3.355 1.00 88.38 71 GLU A CA 1
ATOM 590 C C . GLU A 1 71 ? -7.522 15.661 4.692 1.00 88.38 71 GLU A C 1
ATOM 592 O O . GLU A 1 71 ? -8.074 15.980 5.746 1.00 88.38 71 GLU A O 1
ATOM 597 N N . LEU A 1 72 ? -6.232 15.306 4.664 1.00 87.75 72 LEU A N 1
ATOM 598 C CA . LEU A 1 72 ? -5.387 15.285 5.861 1.00 87.75 72 LEU A CA 1
ATOM 599 C C . LEU A 1 72 ? -5.181 16.682 6.454 1.00 87.75 72 LEU A C 1
ATOM 601 O O . LEU A 1 72 ? -5.176 16.832 7.678 1.00 87.75 72 LEU A O 1
ATOM 605 N N . GLN A 1 73 ? -4.992 17.700 5.613 1.00 87.69 73 GLN A N 1
ATOM 606 C CA . GLN A 1 73 ? -4.888 19.087 6.065 1.00 87.69 73 GLN A CA 1
ATOM 607 C C . GLN A 1 73 ? -6.192 19.563 6.706 1.00 87.69 73 GLN A C 1
ATOM 609 O O . GLN A 1 73 ? -6.148 20.122 7.800 1.00 87.69 73 GLN A O 1
ATOM 614 N N . GLU A 1 74 ? -7.337 19.275 6.091 1.00 88.75 74 GLU A N 1
ATOM 615 C CA . GLU A 1 74 ? -8.653 19.622 6.626 1.00 88.75 74 GLU A CA 1
ATOM 616 C C . GLU A 1 74 ? -8.916 18.910 7.961 1.00 88.75 74 GLU A C 1
ATOM 618 O O . GLU A 1 74 ? -9.385 19.521 8.919 1.00 88.75 74 GLU A O 1
ATOM 623 N N . GLN A 1 75 ? -8.549 17.631 8.076 1.00 83.12 75 GLN A N 1
ATOM 624 C CA . GLN A 1 75 ? -8.677 16.884 9.327 1.00 83.12 75 GLN A CA 1
ATOM 625 C C . GLN A 1 75 ? -7.745 17.428 10.424 1.00 83.12 75 GLN A C 1
ATOM 627 O O . GLN A 1 75 ? -8.125 17.471 11.595 1.00 83.12 75 GLN A O 1
ATOM 632 N N . LYS A 1 76 ? -6.526 17.858 10.071 1.00 83.88 76 LYS A N 1
ATOM 633 C CA . LYS A 1 76 ? -5.615 18.535 11.007 1.00 83.88 76 LYS A CA 1
ATOM 634 C C . LYS A 1 76 ? -6.155 19.894 11.441 1.00 83.88 76 LYS A C 1
ATOM 636 O O . LYS A 1 76 ? -6.007 20.246 12.604 1.00 83.88 76 LYS A O 1
ATOM 641 N N . GLU A 1 77 ? -6.770 20.652 10.540 1.00 85.19 77 GLU A N 1
ATOM 642 C CA . GLU A 1 77 ? -7.384 21.938 10.872 1.00 85.19 77 GLU A CA 1
ATOM 643 C C . GLU A 1 77 ? -8.597 21.760 11.791 1.00 85.19 77 GLU A C 1
ATOM 645 O O . GLU A 1 77 ? -8.714 22.482 12.778 1.00 85.19 77 GLU A O 1
ATOM 650 N N . LYS A 1 78 ? -9.453 20.764 11.522 1.00 82.06 78 LYS A N 1
ATOM 651 C CA . LYS A 1 78 ? -10.566 20.387 12.409 1.00 82.06 78 LYS A CA 1
ATOM 652 C C . LYS A 1 78 ? -10.057 20.019 13.802 1.00 82.06 78 LYS A C 1
ATOM 654 O O . LYS A 1 78 ? -10.482 20.638 14.766 1.00 82.06 78 LYS A O 1
ATOM 659 N N . ARG A 1 79 ? -9.044 19.146 13.895 1.00 74.38 79 ARG A N 1
ATOM 660 C CA . ARG A 1 79 ? -8.400 18.806 15.176 1.00 74.38 79 ARG A CA 1
ATOM 661 C C . ARG A 1 79 ? -7.834 20.019 15.909 1.00 74.38 79 ARG A C 1
ATOM 663 O O . ARG A 1 79 ? -8.042 20.129 17.105 1.00 74.38 79 ARG A O 1
ATOM 670 N N . LYS A 1 80 ? -7.170 20.946 15.210 1.00 75.69 80 LYS A N 1
ATOM 671 C CA . LYS A 1 80 ? -6.665 22.184 15.828 1.00 75.69 80 LYS A CA 1
ATOM 672 C C . LYS A 1 80 ? -7.788 23.072 16.363 1.00 75.69 80 LYS A C 1
ATOM 674 O O . LYS A 1 80 ? -7.641 23.633 17.439 1.00 75.69 80 LYS A O 1
ATOM 679 N N . LYS A 1 81 ? -8.901 23.195 15.630 1.00 73.81 81 LYS A N 1
ATOM 680 C CA . LYS A 1 81 ? -10.082 23.944 16.090 1.00 73.81 81 LYS A CA 1
ATOM 681 C C . LYS A 1 81 ? -10.738 23.274 17.298 1.00 73.81 81 LYS A C 1
ATOM 683 O O . LYS A 1 81 ? -11.140 23.972 18.222 1.00 73.81 81 LYS A O 1
ATOM 688 N N . ASP A 1 82 ? -10.797 21.946 17.315 1.00 67.88 82 ASP A N 1
ATOM 689 C CA . ASP A 1 82 ? -11.332 21.172 18.439 1.00 67.88 82 ASP A CA 1
ATOM 690 C C . ASP A 1 82 ? -10.409 21.249 19.676 1.00 67.88 82 ASP A C 1
ATOM 692 O O . ASP A 1 82 ? -10.897 21.390 20.797 1.00 67.88 82 ASP A O 1
ATOM 696 N N . GLU A 1 83 ? -9.083 21.238 19.484 1.00 61.69 83 GLU A N 1
ATOM 697 C CA . GLU A 1 83 ? -8.070 21.471 20.531 1.00 61.69 83 GLU A CA 1
ATOM 698 C C . GLU A 1 83 ? -8.151 22.897 21.103 1.00 61.69 83 GLU A C 1
ATOM 700 O O . GLU A 1 83 ? -8.053 23.084 22.314 1.00 61.69 83 GLU A O 1
ATOM 705 N N . GLU A 1 84 ? -8.372 23.908 20.257 1.00 63.53 84 GLU A N 1
ATOM 706 C CA . GLU A 1 84 ? -8.528 25.304 20.688 1.00 63.53 84 GLU A CA 1
ATOM 707 C C . GLU A 1 84 ? -9.864 25.537 21.419 1.00 63.53 84 GLU A C 1
ATOM 709 O O . GLU A 1 84 ? -9.932 26.332 22.358 1.00 63.53 84 GLU A O 1
ATOM 714 N N . MET A 1 85 ? -10.923 24.811 21.039 1.00 63.84 85 MET A N 1
ATOM 715 C CA . MET A 1 85 ? -12.241 24.878 21.683 1.00 63.84 85 MET A CA 1
ATOM 716 C C . MET A 1 85 ? -12.318 24.057 22.986 1.00 63.84 85 MET A C 1
ATOM 718 O O . MET A 1 85 ? -13.166 24.342 23.834 1.00 63.84 85 MET A O 1
ATOM 722 N N . SER A 1 86 ? -11.423 23.082 23.190 1.00 53.44 86 SER A N 1
ATOM 723 C CA . SER A 1 86 ? -11.329 22.268 24.409 1.00 53.44 86 SER A CA 1
ATOM 724 C C . SER A 1 86 ? -9.875 22.136 24.898 1.00 53.44 86 SER A C 1
ATOM 726 O O . SER A 1 86 ? -9.285 21.056 24.828 1.00 53.44 86 SER A O 1
ATOM 728 N N . PRO A 1 87 ? -9.281 23.200 25.476 1.00 55.97 87 PRO A N 1
ATOM 729 C CA . PRO A 1 87 ? -7.906 23.163 25.989 1.00 55.97 87 PRO A CA 1
ATOM 730 C C . PRO A 1 87 ? -7.718 22.249 27.220 1.00 55.97 87 PRO A C 1
ATOM 732 O O . PRO A 1 87 ? -6.608 22.128 27.729 1.00 55.97 87 PRO A O 1
ATOM 735 N N . ASN A 1 88 ? -8.789 21.607 27.707 1.00 51.66 88 ASN A N 1
ATOM 736 C CA . ASN A 1 88 ? -8.807 20.781 28.917 1.00 51.66 88 ASN A CA 1
ATOM 737 C C . ASN A 1 88 ? -9.158 19.307 28.663 1.00 51.66 88 ASN A C 1
ATOM 739 O O . ASN A 1 88 ? -9.414 18.587 29.625 1.00 51.66 88 ASN A O 1
ATOM 743 N N . ALA A 1 89 ? -9.190 18.836 27.414 1.00 53.94 89 ALA A N 1
ATOM 744 C CA . ALA A 1 89 ? -9.206 17.398 27.166 1.00 53.94 89 ALA A CA 1
ATOM 745 C C . ALA A 1 89 ? -7.751 16.898 27.190 1.00 53.94 89 ALA A C 1
ATOM 747 O O . ALA A 1 89 ? -7.022 17.132 26.224 1.00 53.94 89 ALA A O 1
ATOM 748 N N . PRO A 1 90 ? -7.278 16.273 28.287 1.00 53.28 90 PRO A N 1
ATOM 749 C CA . PRO A 1 90 ? -5.920 15.761 28.348 1.00 53.28 90 PRO A CA 1
ATOM 750 C C . PRO A 1 90 ? -5.716 14.776 27.199 1.00 53.28 90 PRO A C 1
ATOM 752 O O . PRO A 1 90 ? -6.433 13.784 27.076 1.00 53.28 90 PRO A O 1
ATOM 755 N N . PHE A 1 91 ? -4.729 15.072 26.357 1.00 51.62 91 PHE A N 1
ATOM 756 C CA . PHE A 1 91 ? -4.187 14.141 25.382 1.00 51.62 91 PHE A CA 1
ATOM 757 C C . PHE A 1 91 ? -3.912 12.811 26.093 1.00 51.62 91 PHE A C 1
ATOM 759 O O . PHE A 1 91 ? -3.053 12.733 26.974 1.00 51.62 91 PHE A O 1
ATOM 766 N N . THR A 1 92 ? -4.653 11.760 25.740 1.00 52.97 92 THR A N 1
ATOM 767 C CA . THR A 1 92 ? -4.521 10.422 26.329 1.00 52.97 92 THR A CA 1
ATOM 768 C C . THR A 1 92 ? -3.276 9.708 25.788 1.00 52.97 92 THR A C 1
ATOM 770 O O . THR A 1 92 ? -3.340 8.564 25.360 1.00 52.97 92 THR A O 1
ATOM 773 N N . GLY A 1 93 ? -2.121 10.378 25.791 1.00 48.81 93 GLY A N 1
ATOM 774 C CA . GLY A 1 93 ? -0.809 9.731 25.706 1.00 48.81 93 GLY A CA 1
ATOM 775 C C . GLY A 1 93 ? -0.461 8.976 26.993 1.00 48.81 93 GLY A C 1
ATOM 776 O O . GLY A 1 93 ? 0.432 8.141 26.996 1.00 48.81 93 GLY A O 1
ATOM 777 N N . PHE A 1 94 ? -1.221 9.213 28.070 1.00 47.38 94 PHE A N 1
ATOM 778 C CA . PHE A 1 94 ? -1.131 8.481 29.334 1.00 47.38 94 PHE A CA 1
ATOM 779 C C . PHE A 1 94 ? -1.604 7.015 29.226 1.00 47.38 94 PHE A C 1
ATOM 781 O O . PHE A 1 94 ? -1.459 6.273 30.183 1.00 47.38 94 PHE A O 1
ATOM 788 N N . LEU A 1 95 ? -2.152 6.564 28.089 1.00 48.97 95 LEU A N 1
ATOM 789 C CA . LEU A 1 95 ? -2.552 5.160 27.884 1.00 48.97 95 LEU A CA 1
ATOM 790 C C . LEU A 1 95 ? -1.427 4.257 27.354 1.00 48.97 95 LEU A C 1
ATOM 792 O O . LEU A 1 95 ? -1.628 3.054 27.269 1.00 48.97 95 LEU A O 1
ATOM 796 N N . ALA A 1 96 ? -0.266 4.806 26.976 1.00 52.16 96 ALA A N 1
ATOM 797 C CA . ALA A 1 96 ? 0.853 3.978 26.519 1.00 52.16 96 ALA A CA 1
ATOM 798 C C . ALA A 1 96 ? 1.551 3.239 27.677 1.00 52.16 96 ALA A C 1
ATOM 800 O O . ALA A 1 96 ? 2.043 2.135 27.475 1.00 52.16 96 ALA A O 1
ATOM 801 N N . ASP A 1 97 ? 1.544 3.833 28.876 1.00 50.41 97 ASP A N 1
ATOM 802 C CA . ASP A 1 97 ? 2.260 3.326 30.056 1.00 50.41 97 ASP A CA 1
ATOM 803 C C . ASP A 1 97 ? 1.328 2.876 31.198 1.00 50.41 97 ASP A C 1
ATOM 805 O O . ASP A 1 97 ? 1.807 2.487 32.262 1.00 50.41 97 ASP A O 1
ATOM 809 N N . ASN A 1 98 ? 0.004 2.947 31.017 1.00 50.62 98 ASN A N 1
ATOM 810 C CA . ASN A 1 98 ? -0.944 2.419 31.998 1.00 50.62 98 ASN A CA 1
ATOM 811 C C . ASN A 1 98 ? -1.573 1.144 31.460 1.00 50.62 98 ASN A C 1
ATOM 813 O O . ASN A 1 98 ? -2.163 1.158 30.378 1.00 50.62 98 ASN A O 1
ATOM 817 N N . ASP A 1 99 ? -1.481 0.077 32.254 1.00 55.12 99 ASP A N 1
ATOM 818 C CA . ASP A 1 99 ? -2.270 -1.129 32.050 1.00 55.12 99 ASP A CA 1
ATOM 819 C C . ASP A 1 99 ? -3.732 -0.721 31.846 1.00 55.12 99 ASP A C 1
ATOM 821 O O . ASP A 1 99 ? -4.287 0.079 32.612 1.00 55.12 99 ASP A O 1
ATOM 825 N N . ALA A 1 100 ? -4.336 -1.209 30.760 1.00 57.47 100 ALA A N 1
ATOM 826 C CA . ALA A 1 100 ? -5.732 -0.928 30.472 1.00 57.47 100 ALA A CA 1
ATOM 827 C C . ALA A 1 100 ? -6.567 -1.308 31.708 1.00 57.47 100 ALA A C 1
ATOM 829 O O . ALA A 1 100 ? -6.351 -2.385 32.267 1.00 57.47 100 ALA A O 1
ATOM 830 N N . PRO A 1 101 ? -7.492 -0.444 32.164 1.00 58.34 101 PRO A N 1
ATOM 831 C CA . PRO A 1 101 ? -8.313 -0.768 33.319 1.00 58.34 101 PRO A CA 1
ATOM 832 C C .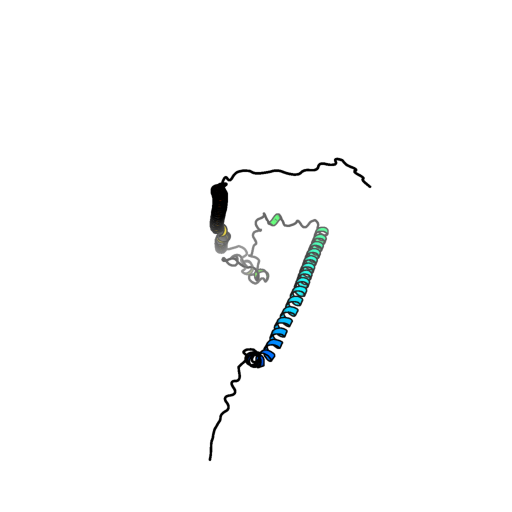 PRO A 1 101 ? -9.051 -2.080 33.057 1.00 58.34 101 PRO A C 1
ATOM 834 O O . PRO A 1 101 ? -9.568 -2.272 31.955 1.00 58.34 101 PRO A O 1
ATOM 837 N N . ASP A 1 102 ? -9.105 -2.959 34.061 1.00 65.12 102 ASP A N 1
ATOM 838 C CA . ASP A 1 102 ? -9.811 -4.238 33.974 1.00 65.12 102 ASP A CA 1
ATOM 839 C C . ASP A 1 102 ? -11.257 -3.996 33.521 1.00 65.12 102 ASP A C 1
ATOM 841 O O . ASP A 1 102 ? -12.098 -3.487 34.268 1.00 65.12 102 ASP A O 1
ATOM 845 N N . ILE A 1 103 ? -11.540 -4.321 32.259 1.00 68.38 103 ILE A N 1
ATOM 846 C CA . ILE A 1 103 ? -12.866 -4.140 31.675 1.00 68.38 103 ILE A CA 1
ATOM 847 C C . ILE A 1 103 ? -13.768 -5.237 32.239 1.00 68.38 103 ILE A C 1
ATOM 849 O O . ILE A 1 103 ? -13.547 -6.426 32.000 1.00 68.38 103 ILE A O 1
ATOM 853 N N . ASP A 1 104 ? -14.805 -4.843 32.979 1.00 75.25 104 ASP A N 1
ATOM 854 C CA . ASP A 1 104 ? -15.808 -5.781 33.473 1.00 75.25 104 ASP A CA 1
ATOM 855 C C . ASP A 1 104 ? -16.886 -6.051 32.410 1.00 75.25 104 ASP A C 1
ATOM 857 O O . ASP A 1 104 ? -17.689 -5.186 32.057 1.00 75.25 104 ASP A O 1
ATOM 861 N N . PHE A 1 105 ? -16.920 -7.288 31.915 1.00 83.75 105 PHE A N 1
ATOM 862 C CA . PHE A 1 105 ? -17.885 -7.764 30.921 1.00 83.75 105 PHE A CA 1
ATOM 863 C C . PHE A 1 105 ? -19.185 -8.306 31.541 1.00 83.75 105 PHE A C 1
ATOM 865 O O . PHE A 1 105 ? -20.095 -8.710 30.811 1.00 83.75 105 PHE A O 1
ATOM 872 N N . SER A 1 106 ? -19.307 -8.303 32.873 1.00 86.25 106 SER A N 1
ATOM 873 C CA . SER A 1 106 ? -20.459 -8.853 33.599 1.00 86.25 106 SER A CA 1
ATOM 874 C C . SER A 1 106 ? -21.787 -8.181 33.262 1.00 86.25 106 SER A C 1
ATOM 876 O O . SER A 1 106 ? -22.817 -8.854 33.156 1.00 86.25 106 SER A O 1
ATOM 878 N N . LEU A 1 107 ? -21.754 -6.867 33.044 1.00 84.81 107 LEU A N 1
ATOM 879 C CA . LEU A 1 107 ? -22.917 -6.040 32.726 1.00 84.81 107 LEU A CA 1
ATOM 880 C C . LEU A 1 107 ? -23.254 -6.030 31.231 1.00 84.81 107 LEU A C 1
ATOM 882 O O . LEU A 1 107 ? -24.336 -5.584 30.845 1.00 84.81 107 LEU A O 1
ATOM 886 N N . ILE A 1 108 ? -22.351 -6.529 30.387 1.00 86.88 108 ILE A N 1
ATOM 887 C CA . ILE A 1 108 ? -22.518 -6.509 28.938 1.00 86.88 108 ILE A CA 1
ATOM 888 C C . ILE A 1 108 ? -23.289 -7.757 28.519 1.00 86.88 108 ILE A C 1
ATOM 890 O O . ILE A 1 108 ? -22.889 -8.886 28.797 1.00 86.88 108 ILE A O 1
ATOM 894 N N . SER A 1 109 ? -24.413 -7.559 27.835 1.00 85.50 109 SER A N 1
ATOM 895 C CA . SER A 1 109 ? -25.197 -8.669 27.292 1.00 85.50 109 SER A CA 1
ATOM 896 C C . SER A 1 109 ? -24.454 -9.355 26.152 1.00 85.50 109 SER A C 1
ATOM 898 O O . SER A 1 109 ? -23.912 -8.675 25.289 1.00 85.50 109 SER A O 1
ATOM 900 N N . SER A 1 110 ? -24.524 -10.688 26.090 1.00 85.31 110 SER A N 1
ATOM 901 C CA . SER A 1 110 ? -23.919 -11.504 25.021 1.00 85.31 110 SER A CA 1
ATOM 902 C C . SER A 1 110 ? -24.306 -11.077 23.602 1.00 85.31 110 SER A C 1
ATOM 904 O O . SER A 1 110 ? -23.540 -11.283 22.668 1.00 85.31 110 SER A O 1
ATOM 906 N N . ASP A 1 111 ? -25.489 -10.478 23.456 1.00 87.25 111 ASP A N 1
ATOM 907 C CA . ASP A 1 111 ? -26.099 -10.130 22.170 1.00 87.25 111 ASP A CA 1
ATOM 908 C C . ASP A 1 111 ? -25.907 -8.637 21.841 1.00 87.25 111 ASP A C 1
ATOM 910 O O . ASP A 1 111 ? -26.553 -8.104 20.940 1.00 87.25 111 ASP A O 1
ATOM 914 N N . ALA A 1 112 ? -25.078 -7.929 22.618 1.00 87.19 112 ALA A N 1
ATOM 915 C CA . ALA A 1 112 ? -24.823 -6.515 22.402 1.00 87.19 112 ALA A CA 1
ATOM 916 C C . ALA A 1 112 ? -24.115 -6.305 21.049 1.00 87.19 112 ALA A C 1
ATOM 918 O O . ALA A 1 112 ? -23.123 -6.986 20.771 1.00 87.19 112 ALA A O 1
ATOM 919 N N . PRO A 1 113 ? -24.552 -5.327 20.232 1.00 83.25 113 PRO A N 1
ATOM 920 C CA . PRO A 1 113 ? -23.935 -5.050 18.931 1.00 83.25 113 PRO A CA 1
ATOM 921 C C . PRO A 1 113 ? -22.466 -4.618 19.061 1.00 83.25 113 PRO A C 1
ATOM 923 O O . PRO A 1 113 ? -21.684 -4.754 18.124 1.00 83.25 113 PRO A O 1
ATOM 926 N N . GLU A 1 114 ? -22.072 -4.132 20.239 1.00 82.38 114 GLU A N 1
ATOM 927 C CA . GLU A 1 114 ? -20.691 -3.782 20.575 1.00 82.38 114 GLU A CA 1
ATOM 928 C C . GLU A 1 114 ? -19.756 -5.001 20.566 1.00 82.38 114 GLU A C 1
ATOM 930 O O . GLU A 1 114 ? -18.579 -4.852 20.252 1.00 82.38 114 GLU A O 1
ATOM 935 N N . LEU A 1 115 ? -20.270 -6.207 20.841 1.00 84.06 115 LEU A N 1
ATOM 936 C CA . LEU A 1 115 ? -19.486 -7.447 20.882 1.00 84.06 115 LEU A CA 1
ATOM 937 C C . LEU A 1 115 ? -19.364 -8.131 19.517 1.00 84.06 115 LEU A C 1
ATOM 939 O O . LEU A 1 115 ? -18.477 -8.962 19.336 1.00 84.06 115 LEU A O 1
ATOM 943 N N . GLU A 1 116 ? -20.217 -7.789 18.546 1.00 81.69 116 GLU A N 1
ATOM 944 C CA . GLU A 1 116 ? -20.256 -8.443 17.227 1.00 81.69 116 GLU A CA 1
ATOM 945 C C . GLU A 1 116 ? -18.945 -8.264 16.444 1.00 81.69 116 GLU A C 1
ATOM 947 O O . GLU A 1 116 ? -18.566 -9.101 15.628 1.00 81.69 116 GLU A O 1
ATOM 952 N N . ARG A 1 117 ? -18.222 -7.172 16.714 1.00 80.88 117 ARG A N 1
ATOM 953 C CA . ARG A 1 117 ? -16.944 -6.846 16.064 1.00 80.88 117 ARG A CA 1
ATOM 954 C C . ARG A 1 117 ? -15.726 -7.156 16.931 1.00 80.88 117 ARG A C 1
ATOM 956 O O . ARG A 1 117 ? -14.604 -6.927 16.482 1.00 80.88 117 ARG A O 1
ATOM 963 N N . VAL A 1 118 ? -15.926 -7.647 18.154 1.00 83.50 118 VAL A N 1
ATOM 964 C CA . VAL A 1 118 ? -14.825 -7.965 19.067 1.00 83.50 118 VAL A CA 1
ATOM 965 C C . VAL A 1 118 ? -14.242 -9.314 18.670 1.00 83.50 118 VAL A C 1
ATOM 967 O O . VAL A 1 118 ? -14.898 -10.351 18.760 1.00 83.50 118 VAL A O 1
ATOM 970 N N . VAL A 1 119 ? -12.991 -9.298 18.214 1.00 81.88 119 VAL A N 1
ATOM 971 C CA . VAL A 1 119 ? -12.235 -10.521 17.942 1.00 81.88 119 VAL A CA 1
ATOM 972 C C . VAL A 1 119 ? -11.741 -11.060 19.272 1.00 81.88 119 VAL A C 1
ATOM 974 O O . VAL A 1 119 ? -10.805 -10.532 19.869 1.00 81.88 119 VAL A O 1
ATOM 977 N N . TRP A 1 120 ? -12.393 -12.110 19.748 1.00 82.88 120 TRP A N 1
ATOM 978 C CA . TRP A 1 120 ? -11.929 -12.829 20.920 1.00 82.88 120 TRP A CA 1
ATOM 979 C C . TRP A 1 120 ? -10.662 -13.610 20.582 1.00 82.88 120 TRP A C 1
ATOM 981 O O . TRP A 1 120 ? -10.543 -14.187 19.499 1.00 82.88 120 TRP A O 1
ATOM 991 N N . GLY A 1 121 ? -9.723 -13.648 21.523 1.00 80.88 121 GLY A N 1
ATOM 992 C CA . GLY A 1 121 ? -8.571 -14.534 21.433 1.00 80.88 121 GLY A CA 1
ATOM 993 C C . GLY A 1 121 ? -8.977 -16.019 21.440 1.00 80.88 121 GLY A C 1
ATOM 994 O O . GLY A 1 121 ? -10.159 -16.365 21.500 1.00 80.88 121 GLY A O 1
ATOM 995 N N . PRO A 1 122 ? -8.005 -16.939 21.443 1.00 79.81 122 PRO A N 1
ATOM 996 C CA . PRO A 1 122 ? -8.253 -18.385 21.391 1.00 79.81 122 PRO A CA 1
ATOM 997 C C . PRO A 1 122 ? -9.036 -18.916 22.599 1.00 79.81 122 PRO A C 1
ATOM 999 O O . PRO A 1 122 ? -9.702 -19.945 22.506 1.00 79.81 122 PRO A O 1
ATOM 1002 N N . SER A 1 123 ? -9.000 -18.192 23.717 1.00 83.06 123 SER A N 1
ATOM 1003 C CA . SER A 1 123 ? -9.802 -18.469 24.910 1.00 83.06 123 SER A CA 1
ATOM 1004 C C . SER A 1 123 ? -11.290 -18.120 24.762 1.00 83.06 123 SER A C 1
ATOM 1006 O O . SER A 1 123 ? -12.080 -18.464 25.646 1.00 83.06 123 SER A O 1
ATOM 1008 N N . GLY A 1 124 ? -11.678 -17.452 23.671 1.00 87.69 124 GLY A N 1
ATOM 1009 C CA . GLY A 1 124 ? -13.038 -16.987 23.427 1.00 87.69 124 GLY A CA 1
ATOM 1010 C C . GLY A 1 124 ? -13.435 -15.788 24.299 1.00 87.69 124 GLY A C 1
ATOM 1011 O O . GLY A 1 124 ? -12.569 -15.144 24.901 1.00 87.69 124 GLY A O 1
ATOM 1012 N N . PRO A 1 125 ? -14.736 -15.452 24.351 1.00 89.31 125 PRO A N 1
ATOM 1013 C CA . PRO A 1 125 ? -15.228 -14.400 25.226 1.00 89.31 125 PRO A CA 1
ATOM 1014 C C . PRO A 1 125 ? -14.937 -14.720 26.698 1.00 89.31 125 PRO A C 1
ATOM 1016 O O . PRO A 1 125 ? -14.874 -15.894 27.087 1.00 89.31 125 PRO A O 1
ATOM 1019 N N . PRO A 1 126 ? -14.775 -13.692 27.542 1.00 88.44 126 PRO A N 1
ATOM 1020 C CA . PRO A 1 126 ? -14.508 -13.888 28.956 1.00 88.44 126 PRO A CA 1
ATOM 1021 C C . PRO A 1 126 ? -15.662 -14.643 29.617 1.00 88.44 126 PRO A C 1
ATOM 1023 O O . PRO A 1 126 ? -16.833 -14.387 29.339 1.00 88.44 126 PRO A O 1
ATOM 1026 N N . ALA A 1 127 ? -15.341 -15.548 30.542 1.00 87.50 127 ALA A N 1
ATOM 1027 C CA . ALA A 1 127 ? -16.339 -16.309 31.297 1.00 87.50 127 ALA A CA 1
ATOM 1028 C C . ALA A 1 127 ? -17.279 -15.421 32.137 1.00 87.50 127 ALA A C 1
ATOM 1030 O O . ALA A 1 127 ? -18.333 -15.875 32.577 1.00 87.50 127 ALA A O 1
ATOM 1031 N N . THR A 1 128 ? -16.899 -14.162 32.365 1.00 87.31 128 THR A N 1
ATOM 1032 C CA . THR A 1 128 ? -17.716 -13.161 33.050 1.00 87.31 128 THR A CA 1
ATOM 1033 C C . THR A 1 128 ? -18.735 -12.478 32.139 1.00 87.31 128 THR A C 1
ATOM 1035 O O . THR A 1 128 ? -19.594 -11.773 32.654 1.00 87.31 128 THR A O 1
ATOM 1038 N N . LEU A 1 129 ? -18.698 -12.686 30.818 1.00 89.69 129 LEU A N 1
ATOM 1039 C CA . LEU A 1 129 ? -19.625 -12.053 29.880 1.00 89.69 129 LEU A CA 1
ATOM 1040 C C . LEU A 1 129 ? -21.083 -12.350 30.257 1.00 89.69 129 LEU A C 1
ATOM 1042 O O . LEU A 1 129 ? -21.473 -13.505 30.433 1.00 89.69 129 LEU A O 1
ATOM 1046 N N . SER A 1 130 ? -21.920 -11.312 30.302 1.00 89.31 130 SER A N 1
ATOM 1047 C CA . SER A 1 130 ? -23.373 -11.449 30.439 1.00 89.31 130 SER A CA 1
ATOM 1048 C C . SER A 1 130 ? -23.858 -12.072 31.759 1.00 89.31 130 SER A C 1
ATOM 1050 O O . SER A 1 130 ? -25.020 -12.473 31.847 1.00 89.31 130 SER A O 1
ATOM 1052 N N . LEU A 1 131 ? -23.025 -12.101 32.803 1.00 88.62 131 LEU A N 1
ATOM 1053 C CA . LEU A 1 131 ? -23.378 -12.542 34.163 1.00 88.62 131 LEU A CA 1
ATOM 1054 C C . LEU A 1 131 ? -24.648 -11.866 34.707 1.00 88.62 131 LEU A C 1
ATOM 1056 O O . LEU A 1 131 ? -25.546 -12.537 35.225 1.00 88.62 131 LEU A O 1
ATOM 1060 N N . ALA A 1 132 ? -24.766 -10.548 34.525 1.00 85.88 132 ALA A N 1
ATOM 1061 C CA . ALA A 1 132 ? -25.908 -9.775 35.003 1.00 85.88 132 ALA A CA 1
ATOM 1062 C C . ALA A 1 132 ? -27.220 -10.172 34.307 1.00 85.88 132 ALA A C 1
ATOM 1064 O O . ALA A 1 132 ? -28.275 -10.184 34.942 1.00 85.88 132 ALA A O 1
ATOM 1065 N N . LYS A 1 133 ? -27.163 -10.584 33.031 1.00 87.19 133 LYS A N 1
ATOM 1066 C CA . LYS A 1 133 ? -28.325 -11.100 32.279 1.00 87.19 133 LYS A CA 1
ATOM 1067 C C . LYS A 1 133 ? -28.883 -12.379 32.907 1.00 87.19 133 LYS A C 1
ATOM 1069 O O . LYS A 1 133 ? -30.088 -12.604 32.864 1.00 87.19 133 LYS A O 1
ATOM 1074 N N . PHE A 1 134 ? -28.022 -13.193 33.517 1.00 84.88 134 PHE A N 1
ATOM 1075 C CA . PHE A 1 134 ? -28.409 -14.409 34.236 1.00 84.88 134 PHE A CA 1
ATOM 1076 C C . PHE A 1 134 ? -28.773 -14.152 35.708 1.00 84.88 134 PHE A C 1
ATOM 1078 O O . PHE A 1 134 ? -29.031 -15.098 36.449 1.00 84.88 134 PHE A O 1
ATOM 1085 N N . GLY A 1 135 ? -28.810 -12.886 36.147 1.00 85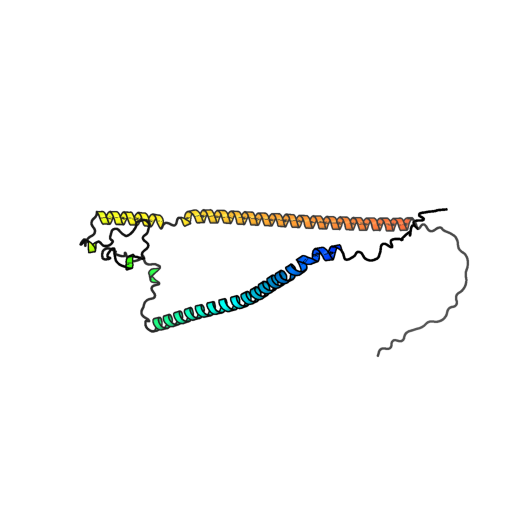.69 135 GLY A N 1
ATOM 1086 C CA . GLY A 1 135 ? -29.103 -12.509 37.532 1.00 85.69 135 GLY A CA 1
ATOM 1087 C C . GLY A 1 135 ? -27.965 -12.812 38.511 1.00 85.69 135 GLY A C 1
ATOM 1088 O O . GLY A 1 135 ? -28.178 -12.810 39.723 1.00 85.69 135 GLY A O 1
ATOM 1089 N N . ILE A 1 136 ? -26.760 -13.083 38.004 1.00 82.38 136 ILE A N 1
ATOM 1090 C CA . ILE A 1 136 ? -25.581 -13.386 38.813 1.00 82.38 136 ILE A CA 1
ATOM 1091 C C . ILE A 1 136 ? -24.790 -12.089 38.980 1.00 82.38 136 ILE A C 1
ATOM 1093 O O . ILE A 1 136 ? -24.018 -11.695 38.114 1.00 82.38 136 ILE A O 1
ATOM 1097 N N . PHE A 1 137 ? -24.999 -11.413 40.107 1.00 78.88 137 PHE A N 1
ATOM 1098 C CA . PHE A 1 137 ? -24.321 -10.150 40.425 1.00 78.88 137 PHE A CA 1
ATOM 1099 C C . PHE A 1 137 ? -22.936 -10.344 41.058 1.00 78.88 137 PHE A C 1
ATOM 1101 O O . PHE A 1 137 ? -22.158 -9.400 41.135 1.00 78.88 137 PHE A O 1
ATOM 1108 N N . VAL A 1 138 ? -22.628 -11.560 41.521 1.00 81.44 138 VAL A N 1
ATOM 1109 C CA . VAL A 1 138 ? -21.336 -11.916 42.121 1.00 81.44 138 VAL A CA 1
ATOM 1110 C C . VAL A 1 138 ? -20.801 -13.166 41.420 1.00 81.44 138 VAL A C 1
ATOM 1112 O O . VAL A 1 138 ? -21.487 -14.192 41.441 1.00 81.44 138 VAL A O 1
ATOM 1115 N N . PRO A 1 139 ? -19.599 -13.121 40.813 1.00 82.06 139 PRO A N 1
ATOM 1116 C CA . PRO A 1 139 ? -19.015 -14.275 40.140 1.00 82.06 139 PRO A CA 1
ATOM 1117 C C . PRO A 1 139 ? -18.885 -15.483 41.076 1.00 82.06 139 PRO A C 1
ATOM 1119 O O . PRO A 1 139 ? -18.318 -15.400 42.166 1.00 82.06 139 PRO A O 1
ATOM 1122 N N . THR A 1 140 ? -19.390 -16.633 40.636 1.00 86.69 140 THR A N 1
ATOM 1123 C CA . THR A 1 140 ? -19.233 -17.918 41.331 1.00 86.69 140 THR A CA 1
ATOM 1124 C C . THR A 1 140 ? -17.755 -18.350 41.296 1.00 86.69 140 THR A C 1
ATOM 1126 O O . THR A 1 140 ? -17.063 -18.055 40.316 1.00 86.69 140 THR A O 1
ATOM 1129 N N . PRO A 1 141 ? -17.228 -19.083 42.300 1.00 85.62 141 PRO A N 1
ATOM 1130 C CA . PRO A 1 141 ? -15.832 -19.542 42.307 1.00 85.62 141 PRO A CA 1
ATOM 1131 C C . PRO A 1 141 ? -15.407 -20.309 41.046 1.00 85.62 141 PRO A C 1
ATOM 1133 O O . PRO A 1 141 ? -14.244 -20.238 40.655 1.00 85.62 141 PRO A O 1
ATOM 1136 N N . GLU A 1 142 ? -16.330 -21.012 40.391 1.00 86.38 142 GLU A N 1
ATOM 1137 C CA . GLU A 1 142 ? -16.083 -21.708 39.123 1.00 86.38 142 GLU A CA 1
ATOM 1138 C C . GLU A 1 142 ? -15.766 -20.734 37.980 1.00 86.38 142 GLU A C 1
ATOM 1140 O O . GLU A 1 142 ? -14.809 -20.938 37.235 1.00 86.38 142 GLU A O 1
ATOM 1145 N N . ILE A 1 143 ? -16.501 -19.624 37.894 1.00 86.88 143 ILE A N 1
ATOM 1146 C CA . ILE A 1 143 ? -16.324 -18.588 36.867 1.00 86.88 143 ILE A CA 1
ATOM 1147 C C . ILE A 1 143 ? -14.977 -17.887 37.053 1.00 86.88 143 ILE A C 1
ATOM 1149 O O . ILE A 1 143 ? -14.243 -17.686 36.090 1.00 86.88 143 ILE A O 1
ATOM 1153 N N . LEU A 1 144 ? -14.582 -17.629 38.302 1.00 85.25 144 LEU A N 1
ATOM 1154 C CA . LEU A 1 144 ? -13.259 -17.082 38.622 1.00 85.25 144 LEU A CA 1
ATOM 1155 C C . LEU A 1 144 ? -12.114 -18.048 38.288 1.00 85.25 144 LEU A C 1
ATOM 1157 O O . LEU A 1 144 ? -10.997 -17.621 37.990 1.00 85.25 144 LEU A O 1
ATOM 1161 N N . GLN A 1 145 ? -12.340 -19.360 38.381 1.00 87.56 145 GLN A N 1
ATOM 1162 C CA . GLN A 1 145 ? -11.354 -20.345 37.933 1.00 87.56 145 GLN A CA 1
ATOM 1163 C C . GLN A 1 145 ? -11.250 -20.369 36.410 1.00 87.56 145 GLN A C 1
ATOM 1165 O O . GLN A 1 145 ? -10.141 -20.450 35.888 1.00 87.56 145 GLN A O 1
ATOM 1170 N N . LEU A 1 146 ? -12.379 -20.283 35.705 1.00 87.38 146 LEU A N 1
ATOM 1171 C CA . LEU A 1 146 ? -12.399 -20.213 34.247 1.00 87.38 146 LEU A CA 1
ATOM 1172 C C . LEU A 1 146 ? -11.694 -18.956 33.743 1.00 87.38 146 LEU A C 1
ATOM 1174 O O . LEU A 1 146 ? -10.812 -19.074 32.901 1.00 87.38 146 LEU A O 1
ATOM 1178 N N . GLN A 1 147 ? -11.981 -17.793 34.328 1.00 86.38 147 GLN A N 1
ATOM 1179 C CA . GLN A 1 147 ? -11.313 -16.542 33.975 1.00 86.38 147 GLN A CA 1
ATOM 1180 C C . GLN A 1 147 ? -9.793 -16.632 34.174 1.00 86.38 147 GLN A C 1
ATOM 1182 O O . GLN A 1 147 ? -9.038 -16.270 33.278 1.00 86.38 147 GLN A O 1
ATOM 1187 N N . ARG A 1 148 ? -9.329 -17.208 35.294 1.00 84.81 148 ARG A N 1
ATOM 1188 C CA . ARG A 1 148 ? -7.892 -17.461 35.517 1.00 84.81 148 ARG A CA 1
ATOM 1189 C C . ARG A 1 148 ? -7.283 -18.420 34.496 1.00 84.81 148 ARG A C 1
ATOM 1191 O O . ARG A 1 148 ? -6.122 -18.277 34.139 1.00 84.81 148 ARG A O 1
ATOM 1198 N N . ARG A 1 149 ? -8.031 -19.424 34.028 1.00 86.88 149 ARG A N 1
ATOM 1199 C CA . ARG A 1 149 ? -7.550 -20.313 32.957 1.00 86.88 149 ARG A CA 1
ATOM 1200 C C . ARG A 1 149 ? -7.449 -19.575 31.626 1.00 86.88 149 ARG A C 1
ATOM 1202 O O . ARG A 1 149 ? -6.457 -19.756 30.934 1.00 86.88 149 ARG A O 1
ATOM 1209 N N . GLN A 1 150 ? -8.441 -18.752 31.292 1.00 87.44 150 GLN A N 1
ATOM 1210 C CA . GLN A 1 150 ? -8.443 -17.953 30.065 1.00 87.44 150 GLN A CA 1
ATOM 1211 C C . GLN A 1 150 ? -7.295 -16.935 30.054 1.00 87.44 150 GLN A C 1
ATOM 1213 O O . GLN A 1 150 ? -6.622 -16.810 29.035 1.00 87.44 150 GLN A O 1
ATOM 1218 N N . SER A 1 151 ? -7.008 -16.281 31.188 1.00 83.38 151 SER A N 1
ATOM 1219 C CA . SER A 1 151 ? -5.868 -15.361 31.290 1.00 83.38 151 SER A CA 1
ATOM 1220 C C . SER A 1 151 ? -4.542 -16.088 31.056 1.00 83.38 151 SER A C 1
ATOM 1222 O O . SER A 1 151 ? -3.781 -15.693 30.185 1.00 83.38 151 SER A O 1
ATOM 1224 N N . MET A 1 152 ? -4.318 -17.236 31.710 1.00 83.81 152 MET A N 1
ATOM 1225 C CA . MET A 1 152 ? -3.095 -18.031 31.513 1.00 83.81 152 MET A CA 1
ATOM 1226 C C . MET A 1 152 ? -2.887 -18.497 30.065 1.00 83.81 152 MET A C 1
ATOM 1228 O O . MET A 1 152 ? -1.745 -18.692 29.651 1.00 83.81 152 MET A O 1
ATOM 1232 N N . ILE A 1 153 ? -3.963 -18.757 29.317 1.00 83.69 153 ILE A N 1
ATOM 1233 C CA . ILE A 1 153 ? -3.879 -19.166 27.908 1.00 83.69 153 ILE A CA 1
ATOM 1234 C C . ILE A 1 153 ? -3.523 -17.966 27.029 1.00 83.69 153 ILE A C 1
ATOM 1236 O O . ILE A 1 153 ? -2.669 -18.101 26.156 1.00 83.69 153 ILE A O 1
ATOM 1240 N N . ASN A 1 154 ? -4.134 -16.805 27.271 1.00 79.62 154 ASN A N 1
ATOM 1241 C CA . ASN A 1 154 ? -3.844 -15.589 26.512 1.00 79.62 154 ASN A CA 1
ATOM 1242 C C . ASN A 1 154 ? -2.409 -15.094 26.778 1.00 79.62 154 ASN A C 1
ATOM 1244 O O . ASN A 1 154 ? -1.659 -14.899 25.827 1.00 79.62 154 ASN A O 1
ATOM 1248 N N . ASP A 1 155 ? -1.970 -15.058 28.041 1.00 77.69 155 ASP A N 1
ATOM 1249 C CA . ASP A 1 155 ? -0.613 -14.635 28.431 1.00 77.69 155 ASP A CA 1
ATOM 1250 C C . ASP A 1 155 ? 0.496 -15.508 27.807 1.00 77.69 155 ASP A C 1
ATOM 1252 O O . ASP A 1 155 ? 1.615 -15.054 27.561 1.00 77.69 155 ASP A O 1
ATOM 1256 N N . GLN A 1 156 ? 0.218 -16.795 27.564 1.00 71.50 156 GLN A N 1
ATOM 1257 C CA . GLN A 1 156 ? 1.161 -17.707 26.902 1.00 71.50 156 GLN A CA 1
ATOM 1258 C C . GLN A 1 156 ? 1.323 -17.419 25.408 1.00 71.50 156 GLN A C 1
ATOM 1260 O O . GLN A 1 156 ? 2.354 -17.772 24.840 1.00 71.50 156 GLN A O 1
ATOM 1265 N N . ILE A 1 157 ? 0.316 -16.814 24.786 1.00 64.44 157 ILE A N 1
ATOM 1266 C CA . ILE A 1 157 ? 0.275 -16.523 23.352 1.00 64.44 157 ILE A CA 1
ATOM 1267 C C . ILE A 1 157 ? 0.794 -15.113 23.083 1.00 64.44 157 ILE A C 1
ATOM 1269 O O . ILE A 1 157 ? 1.492 -14.905 22.095 1.00 64.44 157 ILE A O 1
ATOM 1273 N N . ASP A 1 158 ? 0.545 -14.185 24.007 1.00 59.94 158 ASP A N 1
ATOM 1274 C CA . ASP A 1 158 ? 1.091 -12.826 23.972 1.00 59.94 158 ASP A CA 1
ATOM 1275 C C . ASP A 1 158 ? 2.593 -12.781 24.308 1.00 59.94 158 ASP A C 1
ATOM 1277 O O . ASP A 1 158 ? 3.254 -11.762 24.099 1.00 59.94 158 ASP A O 1
ATOM 1281 N N . LYS A 1 159 ? 3.185 -13.898 24.765 1.00 54.09 159 LYS A N 1
ATOM 1282 C CA . LYS A 1 159 ? 4.642 -14.062 24.723 1.00 54.09 159 LYS A CA 1
ATOM 1283 C C . LYS A 1 159 ? 5.088 -14.125 23.260 1.00 54.09 159 LYS A C 1
ATOM 1285 O O . LYS A 1 159 ? 4.726 -15.080 22.568 1.00 54.09 159 LYS A O 1
ATOM 1290 N N . PRO A 1 160 ? 5.910 -13.172 22.783 1.00 51.00 160 PRO A N 1
ATOM 1291 C CA . PRO A 1 160 ? 6.308 -13.125 21.389 1.00 51.00 160 PRO A CA 1
ATOM 1292 C C . PRO A 1 160 ? 7.089 -14.394 21.047 1.00 51.00 160 PRO A C 1
ATOM 1294 O O . PRO A 1 160 ? 8.248 -14.568 21.423 1.00 51.00 160 PRO A O 1
ATOM 1297 N N . THR A 1 161 ? 6.459 -15.268 20.262 1.00 50.00 161 THR A N 1
ATOM 1298 C CA . THR A 1 161 ? 7.160 -16.334 19.527 1.00 50.00 161 THR A CA 1
ATOM 1299 C C . THR A 1 161 ? 8.248 -15.725 18.616 1.00 50.00 161 THR A C 1
ATOM 1301 O O . THR A 1 161 ? 9.240 -16.372 18.279 1.00 50.00 161 THR A O 1
ATOM 1304 N N . ASP A 1 162 ? 8.125 -14.428 18.325 1.00 48.88 162 ASP A N 1
ATOM 1305 C CA . ASP A 1 162 ? 9.051 -13.606 17.557 1.00 48.88 162 ASP A CA 1
ATOM 1306 C C . ASP A 1 162 ? 10.445 -13.452 18.196 1.00 48.88 162 ASP A C 1
ATOM 1308 O O . ASP A 1 162 ? 11.419 -13.251 17.474 1.00 48.88 162 ASP A O 1
ATOM 1312 N N . GLU A 1 163 ? 10.622 -13.581 19.516 1.00 50.44 163 GLU A N 1
ATOM 1313 C CA . GLU A 1 163 ? 11.954 -13.388 20.125 1.00 50.44 163 GLU A CA 1
ATOM 1314 C C . GLU A 1 163 ? 12.918 -14.562 19.881 1.00 50.44 163 GLU A C 1
ATOM 1316 O O . GLU A 1 163 ? 14.145 -14.385 19.843 1.00 50.44 163 GLU A O 1
ATOM 1321 N N . GLN A 1 164 ? 12.383 -15.767 19.666 1.00 50.91 164 GLN A N 1
ATOM 1322 C CA . GLN A 1 164 ? 13.199 -16.958 19.432 1.00 50.91 164 GLN A CA 1
ATOM 1323 C C . GLN A 1 164 ? 13.554 -17.135 17.947 1.00 50.91 164 GLN A C 1
ATOM 1325 O O . GLN A 1 164 ? 14.689 -17.515 17.637 1.00 50.91 164 GLN A O 1
ATOM 1330 N N . ASP A 1 165 ? 12.639 -16.801 17.031 1.00 50.34 165 ASP A N 1
ATOM 1331 C CA . ASP A 1 165 ? 12.880 -16.915 15.586 1.00 50.34 165 ASP A CA 1
ATOM 1332 C C . ASP A 1 165 ? 13.612 -15.701 14.998 1.00 50.34 165 ASP A C 1
ATOM 1334 O O . ASP A 1 165 ? 14.509 -15.885 14.168 1.00 50.34 165 ASP A O 1
ATOM 1338 N N . ASN A 1 166 ? 13.372 -14.477 15.489 1.00 55.09 166 ASN A N 1
ATOM 1339 C CA . ASN A 1 166 ? 14.120 -13.306 15.015 1.00 55.09 166 ASN A CA 1
ATOM 1340 C C . ASN A 1 166 ? 15.615 -13.417 15.335 1.00 55.09 166 ASN A C 1
ATOM 1342 O O . ASN A 1 166 ? 16.447 -13.092 14.494 1.00 55.09 166 ASN A O 1
ATOM 1346 N N . ASN A 1 167 ? 15.994 -13.976 16.488 1.00 58.47 167 ASN A N 1
ATOM 1347 C CA . ASN A 1 167 ? 17.406 -14.219 16.807 1.00 58.47 167 ASN A CA 1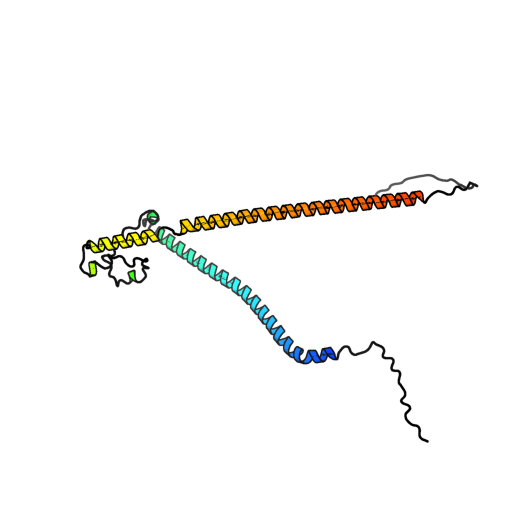
ATOM 1348 C C . ASN A 1 167 ? 18.068 -15.254 15.881 1.00 58.47 167 ASN A C 1
ATOM 1350 O O . ASN A 1 167 ? 19.275 -15.187 15.625 1.00 58.47 167 ASN A O 1
ATOM 1354 N N . LYS A 1 168 ? 17.297 -16.217 15.366 1.00 60.72 168 LYS A N 1
ATOM 1355 C CA . LYS A 1 168 ? 17.795 -17.248 14.450 1.00 60.72 168 LYS A CA 1
ATOM 1356 C C . LYS A 1 168 ? 17.920 -16.711 13.025 1.00 60.72 168 LYS A C 1
ATOM 1358 O O . LYS A 1 168 ? 18.932 -16.969 12.374 1.00 60.72 168 LYS A O 1
ATOM 1363 N N . ILE A 1 169 ? 16.942 -15.923 12.581 1.00 60.00 169 ILE A N 1
ATOM 1364 C CA . ILE A 1 169 ? 16.929 -15.276 11.265 1.00 60.00 169 ILE A CA 1
ATOM 1365 C C . ILE A 1 169 ? 18.001 -14.184 11.196 1.00 60.00 169 ILE A C 1
ATOM 1367 O O . ILE A 1 169 ? 18.808 -14.197 10.273 1.00 60.00 169 ILE A O 1
ATOM 1371 N N . VAL A 1 170 ? 18.108 -13.311 12.204 1.00 65.31 170 VAL A N 1
ATOM 1372 C CA . VAL A 1 170 ? 19.135 -12.254 12.252 1.00 65.31 170 VAL A CA 1
ATOM 1373 C C . VAL A 1 170 ? 20.545 -12.850 12.242 1.00 65.31 170 VAL A C 1
ATOM 1375 O O . VAL A 1 170 ? 21.399 -12.375 11.499 1.00 65.31 170 VAL A O 1
ATOM 1378 N N . ARG A 1 171 ? 20.797 -13.951 12.968 1.00 67.19 171 ARG A N 1
ATOM 1379 C CA . ARG A 1 171 ? 22.093 -14.656 12.895 1.00 67.19 171 ARG A CA 1
ATOM 1380 C C . ARG A 1 171 ? 22.355 -15.317 11.544 1.00 67.19 171 ARG A C 1
ATOM 1382 O O . ARG A 1 171 ? 23.512 -15.388 11.139 1.00 67.19 171 ARG A O 1
ATOM 1389 N N . ALA A 1 172 ? 21.330 -15.844 10.876 1.00 70.38 172 ALA A N 1
ATOM 1390 C CA . ALA A 1 172 ? 21.483 -16.458 9.559 1.00 70.38 172 ALA A CA 1
ATOM 1391 C C . ALA A 1 172 ? 21.790 -15.403 8.487 1.00 70.38 172 ALA A C 1
ATOM 1393 O O . ALA A 1 172 ? 22.732 -15.575 7.717 1.00 70.38 172 ALA A O 1
ATOM 1394 N N . VAL A 1 173 ? 21.071 -14.279 8.513 1.00 72.88 173 VAL A N 1
ATOM 1395 C CA . VAL A 1 173 ? 21.287 -13.141 7.611 1.00 72.88 173 VAL A CA 1
ATOM 1396 C C . VAL A 1 173 ? 22.661 -12.512 7.850 1.00 72.88 173 VAL A C 1
ATOM 1398 O O . VAL A 1 173 ? 23.392 -12.260 6.902 1.00 72.88 173 VAL A O 1
ATOM 1401 N N . GLN A 1 174 ? 23.081 -12.344 9.107 1.00 69.12 174 GLN A N 1
ATOM 1402 C CA . GLN A 1 174 ? 24.402 -11.793 9.422 1.00 69.12 174 GLN A CA 1
ATOM 1403 C C . GLN A 1 174 ? 25.555 -12.716 8.986 1.00 69.12 174 GLN A C 1
ATOM 1405 O O . GLN A 1 174 ? 26.620 -12.228 8.619 1.00 69.12 174 GLN A O 1
ATOM 1410 N N . LYS A 1 175 ? 25.348 -14.041 8.988 1.00 71.81 175 LYS A N 1
ATOM 1411 C CA . LYS A 1 175 ? 26.316 -14.998 8.428 1.00 71.81 175 LYS A CA 1
ATOM 1412 C C . LYS A 1 175 ? 26.378 -14.936 6.905 1.00 71.81 175 LYS A C 1
ATOM 1414 O O . LYS A 1 175 ? 27.479 -14.960 6.377 1.00 71.81 175 LYS A O 1
ATOM 1419 N N . GLN A 1 176 ? 25.233 -14.826 6.230 1.00 68.69 176 GLN A N 1
ATOM 1420 C CA . GLN A 1 176 ? 25.196 -14.676 4.774 1.00 68.69 176 GLN A CA 1
ATOM 1421 C C . GLN A 1 176 ? 25.877 -13.387 4.321 1.00 68.69 176 GLN A C 1
ATOM 1423 O O . GLN A 1 176 ? 26.711 -13.452 3.433 1.00 68.69 176 GLN A O 1
ATOM 1428 N N . ILE A 1 177 ? 25.608 -12.255 4.979 1.00 72.19 177 ILE A N 1
ATOM 1429 C CA . ILE A 1 177 ? 26.243 -10.972 4.640 1.00 72.19 177 ILE A CA 1
ATOM 1430 C C . ILE A 1 177 ? 27.767 -11.049 4.816 1.00 72.19 177 ILE A C 1
ATOM 1432 O O . ILE A 1 177 ? 28.505 -10.584 3.957 1.00 72.19 177 ILE A O 1
ATOM 1436 N N . LEU A 1 178 ? 28.250 -11.682 5.893 1.00 68.56 178 LEU A N 1
ATOM 1437 C CA . LEU A 1 178 ? 29.690 -11.846 6.124 1.00 68.56 178 LEU A CA 1
ATOM 1438 C C . LEU A 1 178 ? 30.354 -12.778 5.094 1.00 68.56 178 LEU A C 1
ATOM 1440 O O . LEU A 1 178 ? 31.524 -12.598 4.769 1.00 68.56 178 LEU A O 1
ATOM 1444 N N . GLU A 1 179 ? 29.634 -13.791 4.612 1.00 65.31 179 GLU A N 1
ATOM 1445 C CA . GLU A 1 179 ? 30.124 -14.732 3.600 1.00 65.31 179 GLU A CA 1
ATOM 1446 C C . GLU A 1 179 ? 30.129 -14.099 2.200 1.00 65.31 179 GLU A C 1
ATOM 1448 O O . GLU A 1 179 ? 31.103 -14.262 1.472 1.00 65.31 179 GLU A O 1
ATOM 1453 N N . GLU A 1 180 ? 29.107 -13.306 1.860 1.00 63.56 180 GLU A N 1
ATOM 1454 C CA . GLU A 1 180 ? 29.024 -12.539 0.607 1.00 63.56 180 GLU A CA 1
ATOM 1455 C C . GLU A 1 180 ? 30.115 -11.457 0.540 1.00 63.56 180 GLU A C 1
ATOM 1457 O O . GLU A 1 180 ? 30.807 -11.336 -0.467 1.00 63.56 180 GLU A O 1
ATOM 1462 N N . GLU A 1 181 ? 30.360 -10.744 1.644 1.00 63.69 181 GLU A N 1
ATOM 1463 C CA . GLU A 1 181 ? 31.402 -9.711 1.722 1.00 63.69 181 GLU A CA 1
ATOM 1464 C C . GLU A 1 181 ? 32.823 -10.304 1.623 1.00 63.69 181 GLU A C 1
ATOM 1466 O O . GLU A 1 181 ? 33.718 -9.695 1.033 1.00 63.69 181 GLU A O 1
ATOM 1471 N N . GLN A 1 182 ? 33.040 -11.523 2.136 1.00 59.12 182 GLN A N 1
ATOM 1472 C CA . GLN A 1 182 ? 34.306 -12.246 1.948 1.00 59.12 182 GLN A CA 1
ATOM 1473 C C . GLN A 1 182 ? 34.473 -12.819 0.537 1.00 59.12 182 GLN A C 1
ATOM 1475 O O . GLN A 1 182 ? 35.607 -12.963 0.069 1.00 59.12 182 GLN A O 1
ATOM 1480 N N . LEU A 1 183 ? 33.377 -13.157 -0.143 1.00 59.03 183 LEU A N 1
ATOM 1481 C CA . LEU A 1 183 ? 33.414 -13.647 -1.518 1.00 59.03 183 LEU A CA 1
ATOM 1482 C C . LEU A 1 183 ? 33.748 -12.501 -2.487 1.00 59.03 183 LEU A C 1
ATOM 1484 O O . LEU A 1 183 ? 34.656 -12.643 -3.304 1.00 59.03 183 LEU A O 1
ATOM 1488 N N . ASP A 1 184 ? 33.130 -11.333 -2.294 1.00 59.91 184 ASP A N 1
ATOM 1489 C CA . ASP A 1 184 ? 33.402 -10.121 -3.078 1.00 59.91 184 ASP A CA 1
ATOM 1490 C C . ASP A 1 184 ? 34.842 -9.607 -2.901 1.00 59.91 184 ASP A C 1
ATOM 1492 O O . ASP A 1 184 ? 35.460 -9.146 -3.865 1.00 59.91 184 ASP A O 1
ATOM 1496 N N . GLN A 1 185 ? 35.422 -9.715 -1.697 1.00 59.34 185 GLN A N 1
ATOM 1497 C CA . GLN A 1 185 ? 36.830 -9.358 -1.471 1.00 59.34 185 GLN A CA 1
ATOM 1498 C C . GLN A 1 185 ? 37.803 -10.311 -2.179 1.00 59.34 185 GLN A C 1
ATOM 1500 O O . GLN A 1 185 ? 38.779 -9.851 -2.772 1.00 59.34 185 GLN A O 1
ATOM 1505 N N . ASN A 1 186 ? 37.532 -11.621 -2.170 1.00 67.38 186 ASN A N 1
ATOM 1506 C CA . ASN A 1 186 ? 38.375 -12.595 -2.871 1.00 67.38 186 ASN A CA 1
ATOM 1507 C C . ASN A 1 186 ? 38.303 -12.432 -4.397 1.00 67.38 186 ASN A C 1
ATOM 1509 O O . ASN A 1 186 ? 39.328 -12.548 -5.073 1.00 67.38 186 ASN A O 1
ATOM 1513 N N . ASP A 1 187 ? 37.125 -12.128 -4.942 1.00 72.31 187 ASP A N 1
ATOM 1514 C CA . ASP A 1 187 ? 36.951 -11.894 -6.378 1.00 72.31 187 ASP A CA 1
ATOM 1515 C C . ASP A 1 187 ? 37.632 -10.594 -6.834 1.00 72.31 187 ASP A C 1
ATOM 1517 O O . ASP A 1 187 ? 38.224 -10.549 -7.919 1.00 72.31 187 ASP A O 1
ATOM 1521 N N . LEU A 1 188 ? 37.627 -9.546 -5.998 1.00 69.50 188 LEU A N 1
ATOM 1522 C CA . LEU A 1 188 ? 38.398 -8.331 -6.269 1.00 69.50 188 LEU A CA 1
ATOM 1523 C C . LEU A 1 188 ? 39.909 -8.597 -6.262 1.00 69.50 188 LEU A C 1
ATOM 1525 O O . LEU A 1 188 ? 40.595 -8.181 -7.198 1.00 69.50 188 LEU A O 1
ATOM 1529 N N . GLU A 1 189 ? 40.426 -9.314 -5.259 1.00 71.31 189 GLU A N 1
ATOM 1530 C CA . GLU A 1 189 ? 41.858 -9.631 -5.169 1.00 71.31 189 GLU A CA 1
ATOM 1531 C C . GLU A 1 189 ? 42.335 -10.501 -6.342 1.00 71.31 189 GLU A C 1
ATOM 1533 O O . GLU A 1 189 ? 43.412 -10.264 -6.897 1.00 71.31 189 GLU A O 1
ATOM 1538 N N . GLN A 1 190 ? 41.534 -11.477 -6.783 1.00 70.00 190 GLN A N 1
ATOM 1539 C CA . GLN A 1 190 ? 41.864 -12.282 -7.964 1.00 70.00 190 GLN A CA 1
ATOM 1540 C C . GLN A 1 190 ? 41.911 -11.435 -9.238 1.00 70.00 190 GLN A C 1
ATOM 1542 O O . GLN A 1 190 ? 42.829 -11.585 -10.050 1.00 70.00 190 GLN A O 1
ATOM 1547 N N . LYS A 1 191 ? 40.964 -10.506 -9.391 1.00 75.88 191 LYS A N 1
ATOM 1548 C CA . LYS A 1 191 ? 40.902 -9.612 -10.548 1.00 75.88 191 LYS A CA 1
ATOM 1549 C C . LYS A 1 191 ? 42.072 -8.627 -10.580 1.00 75.88 191 LYS A C 1
ATOM 1551 O O . LYS A 1 191 ? 42.615 -8.362 -11.651 1.00 75.88 191 LYS A O 1
ATOM 1556 N N . GLU A 1 192 ? 42.506 -8.117 -9.429 1.00 77.00 192 GLU A N 1
ATOM 1557 C CA . GLU A 1 192 ? 43.699 -7.266 -9.338 1.00 77.00 192 GLU A CA 1
ATOM 1558 C C . GLU A 1 192 ? 44.983 -8.030 -9.694 1.00 77.00 192 GLU A C 1
ATOM 1560 O O . GLU A 1 192 ? 45.794 -7.530 -10.481 1.00 77.00 192 GLU A O 1
ATOM 1565 N N . GLN A 1 193 ? 45.136 -9.269 -9.213 1.00 76.00 193 GLN A N 1
ATOM 1566 C CA . GLN A 1 193 ? 46.283 -10.117 -9.558 1.00 76.00 193 GLN A CA 1
ATOM 1567 C C . GLN A 1 193 ? 46.322 -10.495 -11.046 1.00 76.00 193 GLN A C 1
ATOM 1569 O O . GLN A 1 193 ? 47.404 -10.607 -11.630 1.00 76.00 193 GLN A O 1
ATOM 1574 N N . GLU A 1 194 ? 45.167 -10.705 -11.679 1.00 80.38 194 GLU A N 1
ATOM 1575 C CA . GLU A 1 194 ? 45.088 -10.994 -13.114 1.00 80.38 194 GLU A CA 1
ATOM 1576 C C . GLU A 1 194 ? 45.501 -9.775 -13.953 1.00 80.38 194 GLU A C 1
ATOM 1578 O O . GLU A 1 194 ? 46.328 -9.898 -14.861 1.00 80.38 194 GLU A O 1
ATOM 1583 N N . ILE A 1 195 ? 45.030 -8.581 -13.576 1.00 81.50 195 ILE A N 1
ATOM 1584 C CA . ILE A 1 195 ? 45.422 -7.315 -14.211 1.00 81.50 195 ILE A CA 1
ATOM 1585 C C . ILE A 1 195 ? 46.930 -7.063 -14.057 1.00 81.50 195 ILE A C 1
ATOM 1587 O O . ILE A 1 195 ? 47.579 -6.572 -14.986 1.00 81.50 195 ILE A O 1
ATOM 1591 N N . GLU A 1 196 ? 47.515 -7.378 -12.900 1.00 80.25 196 GLU A N 1
ATOM 1592 C CA . GLU A 1 196 ? 48.949 -7.196 -12.666 1.00 80.25 196 GLU A CA 1
ATOM 1593 C C . GLU A 1 196 ? 49.799 -8.151 -13.520 1.00 80.25 196 GLU A C 1
ATOM 1595 O O . GLU A 1 196 ? 50.745 -7.710 -14.181 1.00 80.25 196 GLU A O 1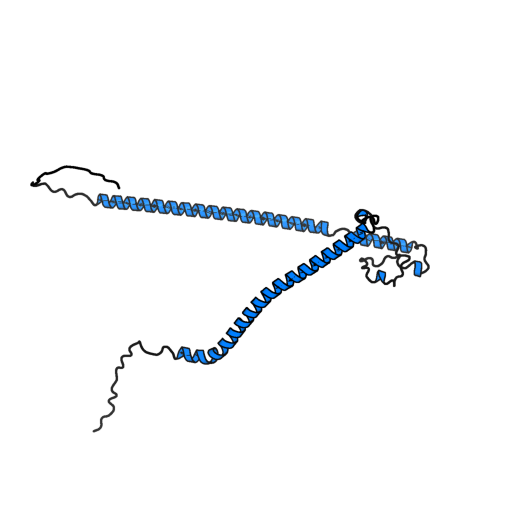
ATOM 1600 N N . LYS A 1 197 ? 49.407 -9.429 -13.615 1.00 83.69 197 LYS A N 1
ATOM 1601 C CA . LYS A 1 197 ? 50.057 -10.411 -14.501 1.00 83.69 197 LYS A CA 1
ATOM 1602 C C . LYS A 1 197 ? 49.950 -10.024 -15.974 1.00 83.69 197 LYS A C 1
ATOM 1604 O O . LYS A 1 197 ? 50.906 -10.202 -16.731 1.00 83.69 197 LYS A O 1
ATOM 1609 N N . GLU A 1 198 ? 48.814 -9.478 -16.401 1.00 83.06 198 GLU A N 1
ATOM 1610 C CA . GLU A 1 198 ? 48.637 -9.021 -17.780 1.00 83.06 198 GLU A CA 1
ATOM 1611 C C . GLU A 1 198 ? 49.555 -7.830 -18.100 1.00 83.06 198 GLU A C 1
ATOM 1613 O O . GLU A 1 198 ? 50.231 -7.821 -19.134 1.00 83.06 198 GLU A O 1
ATOM 1618 N N . LYS A 1 199 ? 49.668 -6.863 -17.181 1.00 84.88 199 LYS A N 1
ATOM 1619 C CA . LYS A 1 199 ? 50.607 -5.736 -17.308 1.00 84.88 199 LYS A CA 1
ATOM 1620 C C . LYS A 1 199 ? 52.062 -6.201 -17.350 1.00 84.88 199 LYS A C 1
ATOM 1622 O O . LYS A 1 199 ? 52.847 -5.676 -18.146 1.00 84.88 199 LYS A O 1
ATOM 1627 N N . GLU A 1 200 ? 52.434 -7.181 -16.528 1.00 82.88 200 GLU A N 1
ATOM 1628 C CA . GLU A 1 200 ? 53.783 -7.748 -16.535 1.00 82.88 200 GLU A CA 1
ATOM 1629 C C . GLU A 1 200 ? 54.087 -8.434 -17.875 1.00 82.88 200 GLU A C 1
ATOM 1631 O O . GLU A 1 200 ? 55.121 -8.160 -18.492 1.00 82.88 200 GLU A O 1
ATOM 1636 N N . ASN A 1 201 ? 53.149 -9.230 -18.392 1.00 85.38 201 ASN A N 1
ATOM 1637 C CA . ASN A 1 201 ? 53.276 -9.883 -19.693 1.00 85.38 201 ASN A CA 1
ATOM 1638 C C . ASN A 1 201 ? 53.421 -8.872 -20.840 1.00 85.38 201 ASN A C 1
ATOM 1640 O O . ASN A 1 201 ? 54.315 -9.025 -21.678 1.00 85.38 201 ASN A O 1
ATOM 1644 N N . GLN A 1 202 ? 52.622 -7.800 -20.851 1.00 84.69 202 GLN A N 1
ATOM 1645 C CA . GLN A 1 202 ? 52.750 -6.731 -21.848 1.00 84.69 202 GLN A CA 1
ATOM 1646 C C . GLN A 1 202 ? 54.117 -6.036 -21.766 1.00 84.69 202 GLN A C 1
ATOM 1648 O O . GLN A 1 202 ? 54.757 -5.791 -22.792 1.00 84.69 202 GLN A O 1
ATOM 1653 N N . MET A 1 203 ? 54.620 -5.773 -20.555 1.00 83.81 203 MET A N 1
ATOM 1654 C CA . MET A 1 203 ? 55.939 -5.165 -20.358 1.00 83.81 203 MET A CA 1
ATOM 1655 C C . MET A 1 203 ? 57.075 -6.084 -20.835 1.00 83.81 203 MET A C 1
ATOM 1657 O O . MET A 1 203 ? 58.049 -5.618 -21.439 1.00 83.81 203 MET A O 1
ATOM 1661 N N . VAL A 1 204 ? 56.972 -7.389 -20.574 1.00 84.19 204 VAL A N 1
ATOM 1662 C CA . VAL A 1 204 ? 57.939 -8.395 -21.037 1.00 84.19 204 VAL A CA 1
ATOM 1663 C C . VAL A 1 204 ? 57.926 -8.490 -22.562 1.00 84.19 204 VAL A C 1
ATOM 1665 O O . VAL A 1 204 ? 58.994 -8.485 -23.186 1.00 84.19 204 VAL A O 1
ATOM 1668 N N . GLU A 1 205 ? 56.746 -8.499 -23.181 1.00 85.19 205 GLU A N 1
ATOM 1669 C CA . GLU A 1 205 ? 56.606 -8.535 -24.636 1.00 85.19 205 GLU A CA 1
ATOM 1670 C C . GLU A 1 205 ? 57.177 -7.266 -25.292 1.00 85.19 205 GLU A C 1
ATOM 1672 O O . GLU A 1 205 ? 57.911 -7.342 -26.285 1.00 85.19 205 GLU A O 1
ATOM 1677 N N . GLU A 1 206 ? 56.924 -6.092 -24.709 1.00 85.31 206 GLU A N 1
ATOM 1678 C CA . GLU A 1 206 ? 57.471 -4.827 -25.196 1.00 85.31 206 GLU A CA 1
ATOM 1679 C C . GLU A 1 206 ? 59.006 -4.795 -25.086 1.00 85.31 206 GLU A C 1
ATOM 1681 O O . GLU A 1 206 ? 59.707 -4.421 -26.036 1.00 85.31 206 GLU A O 1
ATOM 1686 N N . LYS A 1 207 ? 59.564 -5.265 -23.960 1.00 86.56 207 LYS A N 1
ATOM 1687 C CA . LYS A 1 207 ? 61.018 -5.417 -23.783 1.00 86.56 207 LYS A CA 1
ATOM 1688 C C . LYS A 1 207 ? 61.607 -6.383 -24.815 1.00 86.56 207 LYS A C 1
ATOM 1690 O O . LYS A 1 207 ? 62.646 -6.076 -25.406 1.00 86.56 207 LYS A O 1
ATOM 1695 N N . ALA A 1 208 ? 60.944 -7.504 -25.095 1.00 86.00 208 ALA A N 1
ATOM 1696 C CA . ALA A 1 208 ? 61.381 -8.463 -26.108 1.00 86.00 208 ALA A CA 1
ATOM 1697 C C . ALA A 1 208 ? 61.378 -7.854 -27.523 1.00 86.00 208 ALA A C 1
ATOM 1699 O O . ALA A 1 208 ? 62.353 -8.017 -28.267 1.00 86.00 208 ALA A O 1
ATOM 1700 N N . LYS A 1 209 ? 60.339 -7.084 -27.879 1.00 86.69 209 LYS A N 1
ATOM 1701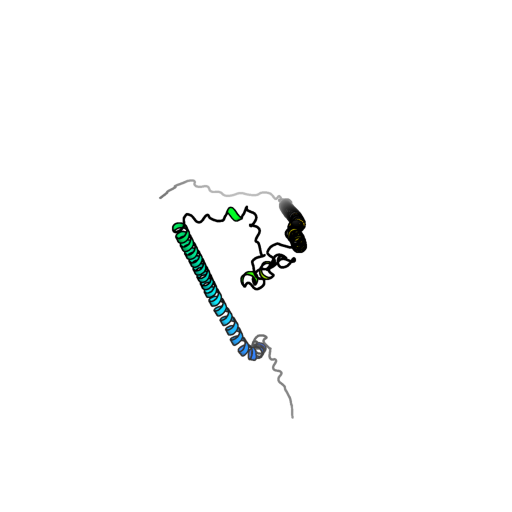 C CA . LYS A 1 209 ? 60.263 -6.335 -29.148 1.00 86.69 209 LYS A CA 1
ATOM 1702 C C . LYS A 1 209 ? 61.403 -5.319 -29.270 1.00 86.69 209 LYS A C 1
ATOM 1704 O O . LYS A 1 209 ? 62.090 -5.293 -30.294 1.00 86.69 209 LYS A O 1
ATOM 1709 N N . ARG A 1 210 ? 61.693 -4.553 -28.210 1.00 82.50 210 ARG A N 1
ATOM 1710 C CA . ARG A 1 210 ? 62.826 -3.606 -28.175 1.00 82.50 210 ARG A CA 1
ATOM 1711 C C . ARG A 1 210 ? 64.178 -4.306 -28.359 1.00 82.50 210 ARG A C 1
ATOM 1713 O O . ARG A 1 210 ? 65.050 -3.784 -29.057 1.00 82.50 210 ARG A O 1
ATOM 1720 N N . ILE A 1 211 ? 64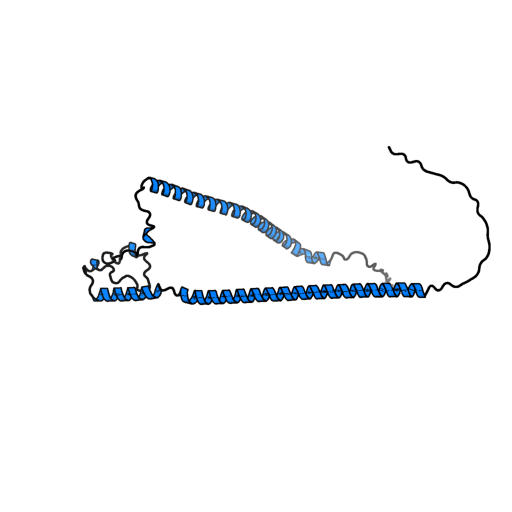.367 -5.492 -27.774 1.00 83.19 211 ILE A N 1
ATOM 1721 C CA . ILE A 1 211 ? 65.596 -6.285 -27.941 1.00 83.19 211 ILE A CA 1
ATOM 1722 C C . ILE A 1 211 ? 65.738 -6.786 -29.386 1.00 83.19 211 ILE A C 1
ATOM 1724 O O . ILE A 1 211 ? 66.828 -6.678 -29.952 1.00 83.19 211 ILE A O 1
ATOM 1728 N N . ARG A 1 212 ? 64.660 -7.281 -30.010 1.00 82.56 212 ARG A N 1
ATOM 1729 C CA . ARG A 1 212 ? 64.669 -7.716 -31.421 1.00 82.56 212 ARG A CA 1
ATOM 1730 C C . ARG A 1 212 ? 65.021 -6.565 -32.365 1.00 82.56 212 ARG A C 1
ATOM 1732 O O . ARG A 1 212 ? 65.965 -6.697 -33.138 1.00 82.56 212 ARG A O 1
ATOM 1739 N N . GLN A 1 213 ? 64.390 -5.401 -32.199 1.00 81.88 213 GLN A N 1
ATOM 1740 C CA . GLN A 1 213 ? 64.710 -4.205 -32.989 1.00 81.88 213 GLN A CA 1
ATOM 1741 C C . GLN A 1 213 ? 66.171 -3.759 -32.830 1.00 81.88 213 GLN A C 1
ATOM 1743 O O . GLN A 1 213 ? 66.804 -3.314 -33.788 1.00 81.88 213 GLN A O 1
ATOM 1748 N N . ARG A 1 214 ? 66.743 -3.867 -31.622 1.00 80.75 214 ARG A N 1
ATOM 1749 C CA . ARG A 1 214 ? 68.166 -3.566 -31.396 1.00 80.75 214 ARG A CA 1
ATOM 1750 C C . ARG A 1 214 ? 69.083 -4.570 -32.098 1.00 80.75 214 ARG A C 1
ATOM 1752 O O . ARG A 1 214 ? 70.082 -4.143 -32.673 1.00 80.75 214 ARG A O 1
ATOM 1759 N N . LYS A 1 215 ? 68.747 -5.865 -32.089 1.00 78.81 215 LYS A N 1
ATOM 1760 C CA . LYS A 1 215 ? 69.514 -6.907 -32.795 1.00 78.81 215 LYS A CA 1
ATOM 1761 C C . LYS A 1 215 ? 69.464 -6.726 -34.315 1.00 78.81 215 LYS A C 1
ATOM 1763 O O . LYS A 1 215 ? 70.509 -6.802 -34.953 1.00 78.81 215 LYS A O 1
ATOM 1768 N N . GLU A 1 216 ? 68.305 -6.391 -34.880 1.00 73.75 216 GLU A N 1
ATOM 1769 C CA . GLU A 1 216 ? 68.156 -6.084 -36.313 1.00 73.75 216 GLU A CA 1
ATOM 1770 C C . GLU A 1 216 ? 68.968 -4.846 -36.720 1.00 73.75 216 GLU A C 1
ATOM 1772 O O . GLU A 1 216 ? 69.723 -4.886 -37.692 1.00 73.75 216 GLU A O 1
ATOM 1777 N N . LYS A 1 217 ? 68.912 -3.767 -35.923 1.00 72.88 217 LYS A N 1
ATOM 1778 C CA . LYS A 1 217 ? 69.734 -2.560 -36.138 1.00 72.88 217 LYS A CA 1
ATOM 1779 C C . LYS A 1 217 ? 71.240 -2.813 -35.999 1.00 72.88 217 LYS A C 1
ATOM 1781 O O . LYS A 1 217 ? 72.037 -2.056 -36.550 1.00 72.88 217 LYS A O 1
ATOM 1786 N N . GLN A 1 218 ? 71.655 -3.827 -35.240 1.00 67.00 218 GLN A N 1
ATOM 1787 C CA . GLN A 1 218 ? 73.060 -4.231 -35.150 1.00 67.00 218 GLN A CA 1
ATOM 1788 C C . GLN A 1 218 ? 73.471 -5.115 -36.335 1.00 67.00 218 GLN A C 1
ATOM 1790 O O . GLN A 1 218 ? 74.542 -4.896 -36.896 1.00 67.00 218 GLN A O 1
ATOM 1795 N N . GLN A 1 219 ? 72.620 -6.043 -36.783 1.00 61.69 219 GLN A N 1
ATOM 1796 C CA . GLN A 1 219 ? 72.877 -6.856 -37.979 1.00 61.69 219 GLN A CA 1
ATOM 1797 C C . GLN A 1 219 ? 72.950 -6.013 -39.260 1.00 61.69 219 GLN A C 1
ATOM 1799 O O . GLN A 1 219 ? 73.826 -6.248 -40.094 1.00 61.69 219 GLN A O 1
ATOM 1804 N N . SER A 1 220 ? 72.113 -4.977 -39.395 1.00 58.56 220 SER A N 1
ATOM 1805 C CA . SER A 1 220 ? 72.190 -4.049 -40.531 1.00 58.56 220 SER A CA 1
ATOM 1806 C C . SER A 1 220 ? 73.493 -3.237 -40.548 1.00 58.56 220 SER A C 1
ATOM 1808 O O . SER A 1 220 ? 74.032 -2.957 -41.617 1.00 58.56 220 SER A O 1
ATOM 1810 N N . LYS A 1 221 ? 74.060 -2.926 -39.373 1.00 57.41 221 LYS A N 1
ATOM 1811 C CA . LYS A 1 221 ? 75.366 -2.256 -39.248 1.00 57.41 221 LYS A CA 1
ATOM 1812 C C . LYS A 1 221 ? 76.553 -3.184 -39.524 1.00 57.41 221 LYS A C 1
ATOM 1814 O O . LYS A 1 221 ? 77.559 -2.721 -40.047 1.00 57.41 221 LYS A O 1
ATOM 1819 N N . VAL A 1 222 ? 76.449 -4.480 -39.220 1.00 55.03 222 VAL A N 1
ATOM 1820 C CA . VAL A 1 222 ? 77.518 -5.464 -39.491 1.00 55.03 222 VAL A CA 1
ATOM 1821 C C . VAL A 1 222 ? 77.625 -5.806 -40.987 1.00 55.03 222 VAL A C 1
ATOM 1823 O O . VAL A 1 222 ? 78.725 -6.081 -41.467 1.00 55.03 222 VAL A O 1
ATOM 1826 N N . ASN A 1 223 ? 76.527 -5.703 -41.747 1.00 50.88 223 ASN A N 1
ATOM 1827 C CA . ASN A 1 223 ? 76.518 -5.924 -43.202 1.00 50.88 223 ASN A CA 1
ATOM 1828 C C . ASN A 1 223 ? 76.981 -4.719 -44.044 1.00 50.88 223 ASN A C 1
ATOM 1830 O O . ASN A 1 223 ? 77.203 -4.861 -45.244 1.00 50.88 223 ASN A O 1
ATOM 1834 N N . LEU A 1 224 ? 77.216 -3.555 -43.433 1.00 49.84 224 LEU A N 1
ATOM 1835 C CA . LEU A 1 224 ? 77.838 -2.396 -44.081 1.00 49.84 224 LEU A CA 1
ATOM 1836 C C . LEU A 1 224 ? 79.334 -2.340 -43.741 1.00 49.84 224 LEU A C 1
ATOM 1838 O O . LEU A 1 224 ? 79.810 -1.440 -43.053 1.00 49.84 224 LEU A O 1
ATOM 1842 N N . LYS A 1 225 ? 80.110 -3.311 -44.238 1.00 46.44 225 LYS A N 1
ATOM 1843 C CA . LYS A 1 225 ? 81.569 -3.149 -44.335 1.00 46.44 225 LYS A CA 1
ATOM 1844 C C . LYS A 1 225 ? 81.889 -2.300 -45.574 1.00 46.44 225 LYS A C 1
ATOM 1846 O O . LYS A 1 225 ? 81.591 -2.738 -46.687 1.00 46.44 225 LYS A O 1
ATOM 1851 N N . PRO A 1 226 ? 82.520 -1.121 -45.435 1.00 44.59 226 PRO A N 1
ATOM 1852 C CA . PRO A 1 226 ? 82.899 -0.308 -46.580 1.00 44.59 226 PRO A CA 1
ATOM 1853 C C . PRO A 1 226 ? 84.043 -0.981 -47.347 1.00 44.59 226 PRO A C 1
ATOM 1855 O O . PRO A 1 226 ? 85.128 -1.241 -46.819 1.00 44.59 226 PRO A O 1
ATOM 1858 N N . LYS A 1 227 ? 83.789 -1.260 -48.625 1.00 40.50 227 LYS A N 1
ATOM 1859 C CA . LYS A 1 227 ? 84.784 -1.716 -49.595 1.00 40.50 227 LYS A CA 1
ATOM 1860 C C . LYS A 1 227 ? 85.720 -0.534 -49.888 1.00 40.50 227 LYS A C 1
ATOM 1862 O O . LYS A 1 227 ? 85.337 0.411 -50.566 1.00 40.50 227 LYS A O 1
ATOM 1867 N N . LYS A 1 228 ? 86.941 -0.569 -49.345 1.00 48.81 228 LYS A N 1
ATOM 1868 C CA . LYS A 1 228 ? 88.017 0.390 -49.656 1.00 48.81 228 LYS A CA 1
ATOM 1869 C C . LYS A 1 228 ? 88.318 0.386 -51.162 1.00 48.81 228 LYS A C 1
ATOM 1871 O O . LYS A 1 228 ? 88.753 -0.650 -51.660 1.00 48.81 228 LYS A O 1
ATOM 1876 N N . LYS A 1 229 ? 88.197 1.534 -51.842 1.00 40.59 229 LYS A N 1
ATOM 1877 C CA . LYS A 1 229 ? 88.971 1.876 -53.053 1.00 40.59 229 LYS A CA 1
ATOM 1878 C C . LYS A 1 229 ? 89.253 3.390 -53.129 1.00 40.59 229 LYS A C 1
ATOM 1880 O O . LYS A 1 229 ? 88.333 4.187 -53.215 1.00 40.59 229 LYS A O 1
ATOM 1885 N N . SER A 1 230 ? 90.550 3.678 -53.001 1.00 41.03 230 SER A N 1
ATOM 1886 C CA . SER A 1 230 ? 91.452 4.729 -53.528 1.00 41.03 230 SER A CA 1
ATOM 1887 C C . SER A 1 230 ? 90.965 6.052 -54.176 1.00 41.03 230 SER A C 1
ATOM 1889 O O . SER A 1 230 ? 89.895 6.091 -54.771 1.00 41.03 230 SER A O 1
ATOM 1891 N N . PRO A 1 231 ? 91.821 7.108 -54.153 1.00 50.72 231 PRO A N 1
ATOM 1892 C CA . PRO A 1 231 ? 91.482 8.506 -54.458 1.00 50.72 231 PRO A CA 1
ATOM 1893 C C . PRO A 1 231 ? 91.894 8.961 -55.874 1.00 50.72 231 PRO A C 1
ATOM 1895 O O . PRO A 1 231 ? 92.918 8.501 -56.376 1.00 50.72 231 PRO A O 1
ATOM 1898 N N . GLN A 1 232 ? 91.196 9.943 -56.471 1.00 34.78 232 GLN A N 1
ATOM 1899 C CA . GLN A 1 232 ? 91.809 10.867 -57.446 1.00 34.78 232 GLN A CA 1
ATOM 1900 C C . GLN A 1 232 ? 90.956 12.112 -57.784 1.00 34.78 232 GLN A C 1
ATOM 1902 O O . GLN A 1 232 ? 89.798 11.967 -58.150 1.00 34.78 232 GLN A O 1
ATOM 1907 N N . LYS A 1 233 ? 91.627 13.283 -57.729 1.00 36.66 233 LYS A N 1
ATOM 1908 C CA . LYS A 1 233 ? 91.439 14.586 -58.430 1.00 36.66 233 LYS A CA 1
ATOM 1909 C C . LYS A 1 233 ? 90.078 15.312 -58.348 1.00 36.66 233 LYS A C 1
ATOM 1911 O O . LYS A 1 233 ? 89.068 14.757 -58.740 1.00 36.66 233 LYS A O 1
ATOM 1916 N N . GLN A 1 234 ? 89.965 16.505 -57.746 1.00 37.16 234 GLN A N 1
ATOM 1917 C CA . GLN A 1 234 ? 90.518 17.858 -58.034 1.00 37.16 234 GLN A CA 1
ATOM 1918 C C . GLN A 1 234 ? 89.622 18.683 -58.984 1.00 37.16 234 GLN A C 1
ATOM 1920 O O . GLN A 1 234 ? 89.277 18.208 -60.059 1.00 37.16 234 GLN A O 1
ATOM 1925 N N . GLU A 1 235 ? 89.394 19.941 -58.567 1.00 38.59 235 GLU A N 1
ATOM 1926 C CA . GLU A 1 235 ? 88.790 21.101 -59.265 1.00 38.59 235 GLU A CA 1
ATOM 1927 C C . GLU A 1 235 ? 87.255 21.195 -59.182 1.00 38.59 235 GLU A C 1
ATOM 1929 O O . GLU A 1 235 ? 86.564 20.210 -59.377 1.00 38.59 235 GLU A O 1
ATOM 1934 N N . GLN A 1 236 ? 86.614 22.321 -58.853 1.00 39.88 236 GLN A N 1
ATOM 1935 C CA . GLN A 1 236 ? 87.009 23.733 -58.827 1.00 39.88 236 GLN A CA 1
ATOM 1936 C C . GLN A 1 236 ? 86.027 24.492 -57.900 1.00 39.88 236 GLN A C 1
ATOM 1938 O O . GLN A 1 236 ? 84.832 24.203 -57.891 1.00 39.88 236 GLN A O 1
ATOM 1943 N N . ILE A 1 237 ? 86.527 25.467 -57.138 1.00 44.03 237 ILE A N 1
ATOM 1944 C CA . ILE A 1 237 ? 85.736 26.494 -56.432 1.00 44.03 237 ILE A CA 1
ATOM 1945 C C . ILE A 1 237 ? 85.703 27.739 -57.340 1.00 44.03 237 ILE A C 1
ATOM 1947 O O . ILE A 1 237 ? 86.683 27.986 -58.047 1.00 44.03 237 ILE A O 1
ATOM 1951 N N . PRO A 1 238 ? 84.663 28.585 -57.259 1.00 52.06 238 PRO A N 1
ATOM 1952 C CA . PRO A 1 238 ? 84.970 29.958 -56.873 1.00 52.06 238 PRO A CA 1
ATOM 1953 C C . PRO A 1 238 ? 84.066 30.489 -55.753 1.00 52.06 238 PRO A C 1
ATOM 1955 O O . PRO A 1 238 ? 82.858 30.277 -55.707 1.00 52.06 238 PRO A O 1
ATOM 1958 N N . HIS A 1 239 ? 84.729 31.199 -54.844 1.00 39.16 239 HIS A N 1
ATOM 1959 C CA . HIS A 1 239 ? 84.180 31.981 -53.748 1.00 39.16 239 HIS A CA 1
ATOM 1960 C C . HIS A 1 239 ? 83.510 33.260 -54.255 1.00 39.16 239 HIS A C 1
ATOM 1962 O O . HIS A 1 239 ? 84.027 33.850 -55.203 1.00 39.16 239 HIS A O 1
ATOM 1968 N N . ARG A 1 240 ? 82.480 33.727 -53.526 1.00 35.62 240 ARG A N 1
ATOM 1969 C CA . ARG A 1 240 ? 82.049 35.129 -53.255 1.00 35.62 240 ARG A CA 1
ATOM 1970 C C . ARG A 1 240 ? 80.518 35.136 -53.066 1.00 35.62 240 ARG A C 1
ATOM 1972 O O . ARG A 1 240 ? 79.844 34.523 -53.872 1.00 35.62 240 ARG A O 1
ATOM 1979 N N . ILE A 1 241 ? 79.870 35.757 -52.076 1.00 39.84 241 ILE A N 1
ATOM 1980 C CA . ILE A 1 241 ? 80.173 36.846 -51.128 1.00 39.84 241 ILE A CA 1
ATOM 1981 C C . ILE A 1 241 ? 79.245 36.682 -49.895 1.00 39.84 241 ILE A C 1
ATOM 1983 O O . ILE A 1 241 ? 78.130 36.186 -50.022 1.00 39.84 241 ILE A O 1
ATOM 1987 N N . LEU A 1 242 ? 79.737 37.093 -48.721 1.00 41.69 242 LEU A N 1
ATOM 1988 C CA . LEU A 1 242 ? 79.013 37.303 -47.451 1.00 41.69 242 LEU A CA 1
ATOM 1989 C C . LEU A 1 242 ? 78.085 38.535 -47.570 1.00 41.69 242 LEU A C 1
ATOM 1991 O O . LEU A 1 242 ? 78.467 39.488 -48.233 1.00 41.69 242 LEU A O 1
ATOM 1995 N N . SER A 1 243 ? 76.880 38.576 -46.992 1.00 46.97 243 SER A N 1
ATOM 1996 C CA . SER A 1 243 ? 76.555 39.135 -45.652 1.00 46.97 243 SER A CA 1
ATOM 1997 C C . SER A 1 243 ? 75.139 39.787 -45.712 1.00 46.97 243 SER A C 1
ATOM 1999 O O . SER A 1 243 ? 74.534 39.736 -46.779 1.00 46.97 243 SER A O 1
ATOM 2001 N N . PRO A 1 244 ? 74.594 40.405 -44.644 1.00 53.09 244 PRO A N 1
ATOM 2002 C CA . PRO A 1 244 ? 73.687 39.791 -43.671 1.00 53.09 244 PRO A CA 1
ATOM 2003 C C . PRO A 1 244 ? 72.323 40.526 -43.562 1.00 53.09 244 PRO A C 1
ATOM 2005 O O . PRO A 1 244 ? 72.128 41.545 -44.201 1.00 53.09 244 PRO A O 1
ATOM 2008 N N . VAL A 1 245 ? 71.425 39.975 -42.730 1.00 46.53 245 VAL A N 1
ATOM 2009 C CA . VAL A 1 245 ? 70.448 40.650 -41.839 1.00 46.53 245 VAL A CA 1
ATOM 2010 C C . VAL A 1 245 ? 69.782 41.945 -42.328 1.00 46.53 245 VAL A C 1
ATOM 2012 O O . VAL A 1 245 ? 70.444 42.966 -42.428 1.00 46.53 245 VAL A O 1
ATOM 2015 N N . GLU A 1 246 ? 68.449 41.926 -42.394 1.00 49.91 246 GLU A N 1
ATOM 2016 C CA . GLU A 1 246 ? 67.608 42.987 -41.822 1.00 49.91 246 GLU A CA 1
ATOM 2017 C C . GLU A 1 246 ? 66.253 42.377 -41.418 1.00 49.91 246 GLU A C 1
ATOM 2019 O O . GLU A 1 246 ? 65.541 41.770 -42.221 1.00 49.91 246 GLU A O 1
ATOM 2024 N N . GLU A 1 247 ? 65.996 42.430 -40.109 1.00 49.28 247 GLU A N 1
ATOM 2025 C CA . GLU A 1 247 ? 64.667 42.415 -39.506 1.00 49.28 247 GLU A CA 1
ATOM 2026 C C . GLU A 1 247 ? 63.899 43.626 -40.035 1.00 49.28 247 GLU A C 1
ATOM 2028 O O . GLU A 1 247 ? 64.486 44.695 -40.127 1.00 49.28 247 GLU A O 1
ATOM 2033 N N . ASP A 1 248 ? 62.602 43.485 -40.298 1.00 52.00 248 ASP A N 1
ATOM 2034 C CA . ASP A 1 248 ? 61.676 44.573 -40.008 1.00 52.00 248 ASP A CA 1
ATOM 2035 C C . ASP A 1 248 ? 60.300 44.012 -39.647 1.00 52.00 248 ASP A C 1
ATOM 2037 O O . ASP A 1 248 ? 59.731 43.135 -40.304 1.00 52.00 248 ASP A O 1
ATOM 2041 N N . ILE A 1 249 ? 59.848 44.516 -38.508 1.00 44.44 249 ILE A N 1
ATOM 2042 C CA . ILE A 1 249 ? 58.559 44.362 -37.858 1.00 44.44 249 ILE A CA 1
ATOM 2043 C C . ILE A 1 249 ? 57.739 45.583 -38.277 1.00 44.44 249 ILE A C 1
ATOM 2045 O O . ILE A 1 249 ? 58.197 46.694 -38.033 1.00 44.44 249 ILE A O 1
ATOM 2049 N N . GLU A 1 250 ? 56.546 45.379 -38.837 1.00 47.12 250 GLU A N 1
ATOM 2050 C CA . GLU A 1 250 ? 55.302 46.112 -38.516 1.00 47.12 250 GLU A CA 1
ATOM 2051 C C . GLU A 1 250 ? 54.093 45.471 -39.213 1.00 47.12 250 GLU A C 1
ATOM 2053 O O . GLU A 1 250 ? 54.152 45.226 -40.441 1.00 47.12 250 GLU A O 1
#

Organism: NCBI:txid222440